Protein AF-A0A101RKR5-F1 (afdb_monomer)

Organism: NCBI:txid58343

pLDDT: mean 87.93, std 12.17, range [35.69, 98.0]

Radius of gyration: 18.31 Å; Cα contacts (8 Å, |Δi|>4): 341; chains: 1; bounding box: 41×39×63 Å

Sequence (206 aa):
MQLDPRRGPLCVVQATITAASGSVEFVSLSMPTAPFGTPAWQLPNLVSYLHARYDRKEEPTASSFRDHMRGRIALPSPAADYPYAALHDDRVACLLSLVIAPGQESAWPQASLALLQQESRPTRCSWSSLEHERGTLAVLRRALREAQAEQLRLADLMRQGDHPAAKELHGLAERVAEWTRGMYEMARAAHTAARAADARRALHST

Mean predicted aligned error: 5.94 Å

Foldseek 3Di:
DDDDQVDAAKQKEWEWEAEPVRDTDIFIFMDHVPPQSDLLNALLLVLVLLVVCLVVVHGDDNVSNLCSQCDPDPGNGGNHGDPDDLVPDLRHQKYWYKYWYQDDPSATIWMKTWIKGWDSDDDVDIDIDIDIAGTDLRSLVSNLVSLVVLLVVLVVVVVVDDPVVSVVVNVVSVVSNVVSVVSNVVNVVVVVVVVVVVVVVVVVVD

Structure (mmCIF, N/CA/C/O backbone):
data_AF-A0A101RKR5-F1
#
_entry.id   AF-A0A101RKR5-F1
#
loop_
_atom_site.group_PDB
_atom_site.id
_atom_site.type_symbol
_atom_site.label_atom_id
_atom_site.label_alt_id
_atom_site.label_comp_id
_atom_site.label_asym_id
_atom_site.label_entity_id
_atom_site.label_seq_id
_atom_site.pdbx_PDB_ins_code
_atom_site.Cartn_x
_atom_site.Cartn_y
_atom_site.Cartn_z
_atom_site.occupancy
_atom_site.B_iso_or_equiv
_atom_site.auth_seq_id
_atom_site.auth_comp_id
_atom_site.auth_asym_id
_atom_site.auth_atom_id
_atom_site.pdbx_PDB_model_num
ATOM 1 N N . MET A 1 1 ? 1.477 -3.783 -25.315 1.00 36.34 1 MET A N 1
ATOM 2 C CA . MET A 1 1 ? 1.849 -5.186 -25.031 1.00 36.34 1 MET A CA 1
ATOM 3 C C . MET A 1 1 ? 0.884 -5.703 -23.975 1.00 36.34 1 MET A C 1
ATOM 5 O O . MET A 1 1 ? 0.851 -5.139 -22.890 1.00 36.34 1 MET A O 1
ATOM 9 N N . GLN A 1 2 ? 0.015 -6.652 -24.315 1.00 35.69 2 GLN A N 1
ATOM 10 C CA . GLN A 1 2 ? -1.006 -7.163 -23.395 1.00 35.69 2 GLN A CA 1
ATOM 11 C C . GLN A 1 2 ? -0.340 -8.231 -22.517 1.00 35.69 2 GLN A C 1
ATOM 13 O O . GLN A 1 2 ? 0.079 -9.267 -23.024 1.00 35.69 2 GLN A O 1
ATOM 18 N N . LEU A 1 3 ? -0.124 -7.923 -21.238 1.00 44.03 3 LEU A N 1
ATOM 19 C CA . LEU A 1 3 ? 0.512 -8.841 -20.292 1.00 44.03 3 LEU A CA 1
ATOM 20 C C . LEU A 1 3 ? -0.476 -9.974 -19.979 1.00 44.03 3 LEU A C 1
ATOM 22 O O . LEU A 1 3 ? -1.563 -9.704 -19.473 1.00 44.03 3 LEU A O 1
ATOM 26 N N . ASP A 1 4 ? -0.122 -11.219 -20.303 1.00 47.97 4 ASP A N 1
ATOM 27 C CA . ASP A 1 4 ? -0.906 -12.401 -19.929 1.00 47.97 4 ASP A CA 1
ATOM 28 C C . ASP A 1 4 ? -0.690 -12.695 -18.431 1.00 47.97 4 ASP A C 1
ATOM 30 O O . ASP A 1 4 ? 0.412 -13.093 -18.046 1.00 47.97 4 ASP A O 1
ATOM 34 N N . PRO A 1 5 ? -1.711 -12.541 -17.566 1.00 50.03 5 PRO A N 1
ATOM 35 C CA . PRO A 1 5 ? -1.590 -12.808 -16.133 1.00 50.03 5 PRO A CA 1
ATOM 36 C C . PRO A 1 5 ? -1.360 -14.290 -15.798 1.00 50.03 5 PRO A C 1
ATOM 38 O O . PRO A 1 5 ? -1.179 -14.626 -14.633 1.00 50.03 5 PRO A O 1
ATOM 41 N N . ARG A 1 6 ? -1.369 -15.194 -16.787 1.00 52.97 6 ARG A N 1
ATOM 42 C CA . ARG A 1 6 ? -1.118 -16.632 -16.603 1.00 52.97 6 ARG A CA 1
ATOM 43 C C . ARG A 1 6 ? 0.326 -17.043 -16.893 1.00 52.97 6 ARG A C 1
ATOM 45 O O . ARG A 1 6 ? 0.676 -18.194 -16.637 1.00 52.97 6 ARG A O 1
ATOM 52 N N . ARG A 1 7 ? 1.157 -16.148 -17.438 1.00 59.06 7 ARG A N 1
ATOM 53 C CA . ARG A 1 7 ? 2.525 -16.455 -17.878 1.00 59.06 7 ARG A CA 1
ATOM 54 C C . ARG A 1 7 ? 3.515 -15.427 -17.333 1.00 59.06 7 ARG A C 1
ATOM 56 O O . ARG A 1 7 ? 3.632 -14.331 -17.868 1.00 59.06 7 ARG A O 1
ATOM 63 N N . GLY A 1 8 ? 4.265 -15.816 -16.304 1.00 72.69 8 GLY A N 1
ATOM 64 C CA . GLY A 1 8 ? 5.360 -15.025 -15.739 1.00 72.69 8 GLY A CA 1
ATOM 65 C C . GLY A 1 8 ? 5.230 -14.784 -14.233 1.00 72.69 8 GLY A C 1
ATOM 66 O O . GLY A 1 8 ? 4.258 -15.230 -13.622 1.00 72.69 8 GLY A O 1
ATOM 67 N N . PRO A 1 9 ? 6.218 -14.103 -13.631 1.00 88.00 9 PRO A N 1
ATOM 68 C CA . PRO A 1 9 ? 6.193 -13.782 -12.213 1.00 88.00 9 PRO A CA 1
ATOM 69 C C . PRO A 1 9 ? 4.998 -12.898 -11.842 1.00 88.00 9 PRO A C 1
ATOM 71 O O . PRO A 1 9 ? 4.658 -11.944 -12.548 1.00 88.00 9 PRO A O 1
ATOM 74 N N . LEU A 1 10 ? 4.388 -13.205 -10.702 1.00 91.94 10 LEU A N 1
ATOM 75 C CA . LEU A 1 10 ? 3.198 -12.568 -10.159 1.00 91.94 10 LEU A CA 1
ATOM 76 C C . LEU A 1 10 ? 3.518 -11.733 -8.921 1.00 91.94 10 LEU A C 1
ATOM 78 O O . LEU A 1 10 ? 4.334 -12.106 -8.076 1.00 91.94 10 LEU A O 1
ATOM 82 N N . CYS A 1 11 ? 2.817 -10.612 -8.817 1.00 94.50 11 CYS A N 1
ATOM 83 C CA . CYS A 1 11 ? 2.595 -9.903 -7.574 1.00 94.50 11 CYS A CA 1
ATOM 84 C C . CYS A 1 11 ? 1.228 -10.304 -7.036 1.00 94.50 11 CYS A C 1
ATOM 86 O O . CYS A 1 11 ? 0.226 -10.188 -7.747 1.00 94.50 11 CYS A O 1
ATOM 88 N N . VAL A 1 12 ? 1.191 -10.765 -5.792 1.00 95.62 12 VAL A N 1
ATOM 89 C CA . VAL A 1 12 ? -0.036 -11.118 -5.088 1.00 95.62 12 VAL A CA 1
ATOM 90 C C . VAL A 1 12 ? -0.211 -10.180 -3.902 1.00 95.62 12 VAL A C 1
ATOM 92 O O . VAL A 1 12 ? 0.708 -9.965 -3.116 1.00 95.62 12 VAL A O 1
ATOM 95 N N . VAL A 1 13 ? -1.413 -9.637 -3.762 1.00 96.56 13 VAL A N 1
ATOM 96 C CA . VAL A 1 13 ? -1.854 -8.896 -2.583 1.00 96.56 13 VAL A CA 1
ATOM 97 C C . VAL A 1 13 ? -2.880 -9.754 -1.859 1.00 96.56 13 VAL A C 1
ATOM 99 O O . VAL A 1 13 ? -3.923 -10.092 -2.421 1.00 96.56 13 VAL A O 1
ATOM 102 N N . GLN A 1 14 ? -2.581 -10.112 -0.617 1.00 96.69 14 GLN A N 1
ATOM 103 C CA . GLN A 1 14 ? -3.504 -10.767 0.302 1.00 96.69 14 GLN A CA 1
ATOM 104 C C . GLN A 1 14 ? -3.895 -9.768 1.383 1.00 96.69 14 GLN A C 1
ATOM 106 O O . GLN A 1 14 ? -3.025 -9.155 1.987 1.00 96.69 14 GLN A O 1
ATOM 111 N N . ALA A 1 15 ? -5.186 -9.595 1.628 1.00 96.94 15 ALA A N 1
ATOM 112 C CA . ALA A 1 15 ? -5.693 -8.736 2.685 1.00 96.94 15 ALA A CA 1
ATOM 113 C C . ALA A 1 15 ? -6.634 -9.528 3.589 1.00 96.94 15 ALA A C 1
ATOM 115 O O . ALA A 1 15 ? -7.645 -10.065 3.134 1.00 96.94 15 ALA A O 1
ATOM 116 N N . THR A 1 16 ? -6.292 -9.561 4.871 1.00 97.69 16 THR A N 1
ATOM 117 C CA . THR A 1 16 ? -7.162 -9.987 5.964 1.00 97.69 16 THR A CA 1
ATOM 118 C C . THR A 1 16 ? -7.768 -8.733 6.572 1.00 97.69 16 THR A C 1
ATOM 120 O O . THR A 1 16 ? -7.039 -7.876 7.077 1.00 97.69 16 THR A O 1
ATOM 123 N N . ILE A 1 17 ? -9.085 -8.597 6.489 1.00 97.06 17 ILE A N 1
ATOM 124 C CA . ILE A 1 17 ? -9.802 -7.395 6.907 1.00 97.06 17 ILE A CA 1
ATOM 125 C C . ILE A 1 17 ? -10.724 -7.759 8.060 1.00 97.06 17 ILE A C 1
ATOM 127 O O . ILE A 1 17 ? -11.609 -8.598 7.916 1.00 97.06 17 ILE A O 1
ATOM 131 N N . THR A 1 18 ? -10.505 -7.124 9.202 1.00 94.81 18 THR A N 1
ATOM 132 C CA . THR A 1 18 ? -11.355 -7.266 10.380 1.00 94.81 18 THR A CA 1
ATOM 133 C C . THR A 1 18 ? -12.360 -6.119 10.389 1.00 94.81 18 THR A C 1
ATOM 135 O O . THR A 1 18 ? -11.959 -4.960 10.325 1.00 94.81 18 THR A O 1
ATOM 138 N N . ALA A 1 19 ? -13.654 -6.420 10.465 1.00 87.75 19 ALA A N 1
ATOM 139 C CA . ALA A 1 19 ? -14.705 -5.417 10.648 1.00 87.75 19 ALA A CA 1
ATOM 140 C C . ALA A 1 19 ? -14.822 -5.002 12.126 1.00 87.75 19 ALA A C 1
ATOM 142 O O . ALA A 1 19 ? -14.345 -5.717 13.011 1.00 87.75 19 ALA A O 1
ATOM 143 N N . ALA A 1 20 ? -15.514 -3.895 12.428 1.00 83.00 20 ALA A N 1
ATOM 144 C CA . ALA A 1 20 ? -15.738 -3.482 13.821 1.00 83.00 20 ALA A CA 1
ATOM 145 C C . ALA A 1 20 ? -16.554 -4.506 14.632 1.00 83.00 20 ALA A C 1
ATOM 147 O O . ALA A 1 20 ? -16.384 -4.619 15.844 1.00 83.00 20 ALA A O 1
ATOM 148 N N . SER A 1 21 ? -17.385 -5.307 13.957 1.00 86.31 21 SER A N 1
ATOM 149 C CA . SER A 1 21 ? -18.116 -6.436 14.547 1.00 86.31 21 SER A CA 1
ATOM 150 C C . SER A 1 21 ? -17.221 -7.610 14.970 1.00 86.31 21 SER A C 1
ATOM 152 O O . SER A 1 21 ? -17.702 -8.539 15.615 1.00 86.31 21 SER A O 1
ATOM 154 N N . GLY A 1 22 ? -15.941 -7.606 14.583 1.00 86.00 22 GLY A N 1
ATOM 155 C CA . GLY A 1 22 ? -15.006 -8.712 14.787 1.00 86.00 22 GLY A CA 1
ATOM 156 C C . GLY A 1 22 ? -15.048 -9.788 13.698 1.00 86.00 22 GLY A C 1
ATOM 157 O O . GLY A 1 22 ? -14.260 -10.731 13.759 1.00 86.00 22 GLY A O 1
ATOM 158 N N . SER A 1 23 ? -15.917 -9.668 12.684 1.00 91.94 23 SER A N 1
ATOM 159 C CA . SER A 1 23 ? -15.880 -10.572 11.530 1.00 91.94 23 SER A CA 1
ATOM 160 C C . SER A 1 23 ? -14.598 -10.375 10.724 1.00 91.94 23 SER A C 1
ATOM 162 O O . SER A 1 23 ? -14.169 -9.241 10.511 1.00 91.94 23 SER A O 1
ATOM 164 N N . VAL A 1 24 ? -14.016 -11.473 10.246 1.00 95.62 24 VAL A N 1
ATOM 165 C CA . VAL A 1 24 ? -12.794 -11.459 9.436 1.00 95.62 24 VAL A CA 1
ATOM 166 C C . VAL A 1 24 ? -13.128 -11.876 8.011 1.00 95.62 24 VAL A C 1
ATOM 168 O O . VAL A 1 24 ? -13.707 -12.937 7.783 1.00 95.62 24 VAL A O 1
ATOM 171 N N . GLU A 1 25 ? -12.735 -11.045 7.056 1.00 96.00 25 GLU A N 1
ATOM 172 C CA . GLU A 1 25 ? -12.901 -11.278 5.628 1.00 96.00 25 GLU A CA 1
ATOM 173 C C . GLU A 1 25 ? -11.537 -11.363 4.936 1.00 96.00 25 GLU A C 1
ATOM 175 O O . GLU A 1 25 ? -10.566 -10.726 5.351 1.00 96.00 25 GLU A O 1
ATOM 180 N N . PHE A 1 26 ? -11.465 -12.134 3.850 1.00 95.50 26 PHE A N 1
ATOM 181 C CA . PHE A 1 26 ? -10.224 -12.367 3.115 1.00 95.50 26 PHE A CA 1
ATOM 182 C C . PHE A 1 26 ? -10.363 -11.960 1.651 1.00 95.50 26 PHE A C 1
ATOM 184 O O . PHE A 1 26 ? -11.350 -12.278 0.982 1.00 95.50 26 PHE A O 1
ATOM 191 N N . VAL A 1 27 ? -9.337 -11.289 1.133 1.00 95.75 27 VAL A N 1
ATOM 192 C CA . VAL A 1 27 ? -9.210 -10.936 -0.282 1.00 95.75 27 VAL A CA 1
ATOM 193 C C . VAL A 1 27 ? -7.830 -11.344 -0.773 1.00 95.75 27 VAL A C 1
ATOM 195 O O . VAL A 1 27 ? -6.830 -11.060 -0.120 1.00 95.75 27 VAL A O 1
ATOM 198 N N . SER A 1 28 ? -7.762 -11.980 -1.941 1.00 96.44 28 SER A N 1
ATOM 199 C CA . SER A 1 28 ? -6.498 -12.264 -2.616 1.00 96.44 28 SER A CA 1
ATOM 200 C C . SER A 1 28 ? -6.596 -11.894 -4.089 1.00 96.44 28 SER A C 1
ATOM 202 O O . SER A 1 28 ? -7.457 -12.396 -4.813 1.00 96.44 28 SER A O 1
ATOM 204 N N . LEU A 1 29 ? -5.727 -10.979 -4.511 1.00 95.56 29 LEU A N 1
ATOM 205 C CA . LEU A 1 29 ? -5.685 -10.429 -5.861 1.00 95.56 29 LEU A CA 1
ATOM 206 C C . LEU A 1 29 ? -4.273 -10.557 -6.423 1.00 95.56 29 LEU A C 1
ATOM 208 O O . LEU A 1 29 ? -3.293 -10.494 -5.685 1.00 95.56 29 LEU A O 1
ATOM 212 N N . SER A 1 30 ? -4.167 -10.698 -7.738 1.00 94.62 30 SER A N 1
ATOM 213 C CA . SER A 1 30 ? -2.895 -10.841 -8.439 1.00 94.62 30 SER A CA 1
ATOM 214 C C . SER A 1 30 ? -2.781 -9.934 -9.661 1.00 94.62 30 SER A C 1
ATOM 216 O O . SER A 1 30 ? -3.774 -9.466 -10.230 1.00 94.62 30 SER A O 1
ATOM 218 N N . MET A 1 31 ? -1.533 -9.698 -10.058 1.00 93.38 31 MET A N 1
ATOM 219 C CA . MET A 1 31 ? -1.139 -9.101 -11.332 1.00 93.38 31 MET A CA 1
ATOM 220 C C . MET A 1 31 ? 0.256 -9.596 -11.748 1.00 93.38 31 MET A C 1
ATOM 222 O O . MET A 1 31 ? 1.012 -10.067 -10.898 1.00 93.38 31 MET A O 1
ATOM 226 N N . PRO A 1 32 ? 0.654 -9.440 -13.020 1.00 91.88 32 PRO A N 1
ATOM 227 C CA . PRO A 1 32 ? 2.053 -9.580 -13.429 1.00 91.88 32 PRO A CA 1
ATOM 228 C C . PRO A 1 32 ? 2.988 -8.621 -12.672 1.00 91.88 32 PRO A C 1
ATOM 230 O O . PRO A 1 32 ? 2.620 -7.474 -12.416 1.00 91.88 32 PRO A O 1
ATOM 233 N N . THR A 1 33 ? 4.219 -9.045 -12.359 1.00 87.75 33 THR A N 1
ATOM 234 C CA . THR A 1 33 ? 5.199 -8.169 -11.682 1.00 87.75 33 THR A CA 1
ATOM 235 C C . THR A 1 33 ? 5.702 -7.027 -12.552 1.00 87.75 33 THR A C 1
ATOM 237 O O . THR A 1 33 ? 5.916 -5.925 -12.057 1.00 87.75 33 THR A O 1
ATOM 240 N N . ALA A 1 34 ? 5.903 -7.253 -13.849 1.00 84.81 34 ALA A N 1
ATOM 241 C CA . ALA A 1 34 ? 6.442 -6.228 -14.730 1.00 84.81 34 ALA A CA 1
ATOM 242 C C . ALA A 1 34 ? 5.323 -5.381 -15.367 1.00 84.81 34 ALA A C 1
ATOM 244 O O . ALA A 1 34 ? 4.364 -5.949 -15.890 1.00 84.81 34 ALA A O 1
ATOM 245 N N . PRO A 1 35 ? 5.453 -4.041 -15.412 1.00 84.56 35 PRO A N 1
ATOM 246 C CA . PRO A 1 35 ? 6.411 -3.215 -14.666 1.00 84.56 35 PRO A CA 1
ATOM 247 C C . PRO A 1 35 ? 5.886 -2.792 -13.281 1.00 84.56 35 PRO A C 1
ATOM 249 O O . PRO A 1 35 ? 6.658 -2.312 -12.459 1.00 84.56 35 PRO A O 1
ATOM 252 N N . PHE A 1 36 ? 4.583 -2.952 -13.026 1.00 91.19 36 PHE A N 1
ATOM 253 C CA . PHE A 1 36 ? 3.903 -2.331 -11.888 1.00 91.19 36 PHE A CA 1
ATOM 254 C C . PHE A 1 36 ? 3.666 -3.263 -10.700 1.00 91.19 36 PHE A C 1
ATOM 256 O O . PHE A 1 36 ? 3.299 -2.787 -9.642 1.00 91.19 36 PHE A O 1
ATOM 263 N N . GLY A 1 37 ? 3.865 -4.571 -10.799 1.00 90.88 37 GLY A N 1
ATOM 264 C CA . GLY A 1 37 ? 3.697 -5.486 -9.664 1.00 90.88 37 GLY A CA 1
ATOM 265 C C . GLY A 1 37 ? 4.925 -5.552 -8.744 1.00 90.88 37 GLY A C 1
ATOM 266 O O . GLY A 1 37 ? 5.281 -6.623 -8.260 1.00 90.88 37 GLY A O 1
ATOM 267 N N . THR A 1 38 ? 5.608 -4.430 -8.516 1.00 92.62 38 THR A N 1
ATOM 268 C CA . THR A 1 38 ? 6.685 -4.325 -7.517 1.00 92.62 38 THR A CA 1
ATOM 269 C C . THR A 1 38 ? 6.180 -3.586 -6.272 1.00 92.62 38 THR A C 1
ATOM 271 O O . THR A 1 38 ? 5.181 -2.860 -6.356 1.00 92.62 38 THR A O 1
ATOM 274 N N . PRO A 1 39 ? 6.849 -3.719 -5.109 1.00 94.75 39 PRO A N 1
ATOM 275 C CA . PRO A 1 39 ? 6.446 -3.006 -3.896 1.00 94.75 39 PRO A CA 1
ATOM 276 C C . PRO A 1 39 ? 6.348 -1.489 -4.092 1.00 94.75 39 PRO A C 1
ATOM 278 O O . PRO A 1 39 ? 5.398 -0.877 -3.610 1.00 94.75 39 PRO A O 1
ATOM 281 N N . ALA A 1 40 ? 7.265 -0.895 -4.859 1.00 94.81 40 ALA A N 1
ATOM 282 C CA . ALA A 1 40 ? 7.292 0.542 -5.126 1.00 94.81 40 ALA A CA 1
ATOM 283 C C . ALA A 1 40 ? 6.038 1.084 -5.816 1.00 94.81 40 ALA A C 1
ATOM 285 O O . ALA A 1 40 ? 5.661 2.231 -5.593 1.00 94.81 40 ALA A O 1
ATOM 286 N N . TRP A 1 41 ? 5.370 0.258 -6.617 1.00 94.62 41 TRP A N 1
ATOM 287 C CA . TRP A 1 41 ? 4.149 0.631 -7.325 1.00 94.62 41 TRP A CA 1
ATOM 288 C C . TRP A 1 41 ? 2.887 0.198 -6.576 1.00 94.62 41 TRP A C 1
ATOM 290 O O . TRP A 1 41 ? 1.875 0.894 -6.622 1.00 94.62 41 TRP A O 1
ATOM 300 N N . GLN A 1 42 ? 2.946 -0.921 -5.846 1.00 95.25 42 GLN A N 1
ATOM 301 C CA . GLN A 1 42 ? 1.775 -1.479 -5.168 1.00 95.25 42 GLN A CA 1
ATOM 302 C C . GLN A 1 42 ? 1.552 -0.961 -3.750 1.00 95.25 42 GLN A C 1
ATOM 304 O O . GLN A 1 42 ? 0.405 -0.823 -3.331 1.00 95.25 42 GLN A O 1
ATOM 309 N N . LEU A 1 43 ? 2.602 -0.592 -3.016 1.00 96.12 43 LEU A N 1
ATOM 310 C CA . LEU A 1 43 ? 2.434 0.030 -1.703 1.00 96.12 43 LEU A CA 1
ATOM 311 C C . LEU A 1 43 ? 1.708 1.385 -1.773 1.00 96.12 43 LEU A C 1
ATOM 313 O O . LEU A 1 43 ? 0.835 1.606 -0.937 1.00 96.12 43 LEU A O 1
ATOM 317 N N . PRO A 1 44 ? 1.949 2.259 -2.769 1.00 95.19 44 PRO A N 1
ATOM 318 C CA . PRO A 1 44 ? 1.128 3.453 -2.974 1.00 95.19 44 PRO A CA 1
ATOM 319 C C . PRO A 1 44 ? -0.364 3.165 -3.212 1.00 95.19 44 PRO A C 1
ATOM 321 O O . PRO A 1 44 ? -1.204 3.880 -2.669 1.00 95.19 44 PRO A O 1
ATOM 324 N N . ASN A 1 45 ? -0.719 2.098 -3.944 1.00 93.69 45 ASN A N 1
ATOM 325 C CA . ASN A 1 45 ? -2.123 1.677 -4.092 1.00 93.69 45 ASN A CA 1
ATOM 326 C C . ASN A 1 45 ? -2.741 1.307 -2.734 1.00 93.69 45 ASN A C 1
ATOM 328 O O . ASN A 1 45 ? -3.857 1.717 -2.418 1.00 93.69 45 ASN A O 1
ATOM 332 N N . LEU A 1 46 ? -1.986 0.602 -1.887 1.00 94.12 46 LEU A N 1
ATOM 333 C CA . LEU A 1 46 ? -2.417 0.254 -0.530 1.00 94.12 46 LEU A CA 1
ATOM 334 C C . LEU A 1 46 ? -2.582 1.497 0.356 1.00 94.12 46 LEU A C 1
ATOM 336 O O . LEU A 1 46 ? -3.569 1.609 1.081 1.00 94.12 46 LEU A O 1
ATOM 340 N N . VAL A 1 47 ? -1.661 2.462 0.267 1.00 95.31 47 VAL A N 1
ATOM 341 C CA . VAL A 1 47 ? -1.791 3.758 0.954 1.00 95.31 47 VAL A CA 1
ATOM 342 C C . VAL A 1 47 ? -3.042 4.499 0.481 1.00 95.31 47 VAL A C 1
ATOM 344 O O . VAL A 1 47 ? -3.747 5.078 1.305 1.00 95.31 47 VAL A O 1
ATOM 347 N N . SER A 1 48 ? -3.357 4.442 -0.816 1.00 94.81 48 SER A N 1
ATOM 348 C CA . SER A 1 48 ? -4.538 5.100 -1.389 1.00 94.81 48 SER A CA 1
ATOM 349 C C . SER A 1 48 ? -5.831 4.513 -0.840 1.00 94.81 48 SER A C 1
ATOM 351 O O . SER A 1 48 ? -6.737 5.259 -0.466 1.00 94.81 48 SER A O 1
ATOM 353 N N . TYR A 1 49 ? -5.884 3.189 -0.683 1.00 94.88 49 TYR A N 1
ATOM 354 C CA . TYR A 1 49 ? -7.007 2.521 -0.037 1.00 94.88 49 TYR A CA 1
ATOM 355 C C . TYR A 1 49 ? -7.184 2.986 1.411 1.00 94.88 49 TYR A C 1
ATOM 357 O O . TYR A 1 49 ? -8.271 3.426 1.789 1.00 94.88 49 TYR A O 1
ATOM 365 N N . LEU A 1 50 ? -6.114 2.931 2.214 1.00 95.06 50 LEU A N 1
ATOM 366 C CA . LEU A 1 50 ? -6.156 3.333 3.625 1.00 95.06 50 LEU A CA 1
ATOM 367 C C . LEU A 1 50 ? -6.580 4.796 3.777 1.00 95.06 50 LEU A C 1
ATOM 369 O O . LEU A 1 50 ? -7.407 5.115 4.632 1.00 95.06 50 LEU A O 1
ATOM 373 N N . HIS A 1 51 ? -6.064 5.663 2.907 1.00 94.12 51 HIS A N 1
ATOM 374 C CA . HIS A 1 51 ? -6.454 7.061 2.845 1.00 94.12 51 HIS A CA 1
ATOM 375 C C . HIS A 1 51 ? -7.936 7.224 2.494 1.00 94.12 51 HIS A C 1
ATOM 377 O O . HIS A 1 51 ? -8.647 7.944 3.183 1.00 94.12 51 HIS A O 1
ATOM 383 N N . ALA A 1 52 ? -8.435 6.522 1.474 1.00 93.56 52 ALA A N 1
ATOM 384 C CA . ALA A 1 52 ? -9.834 6.611 1.067 1.00 93.56 52 ALA A CA 1
ATOM 385 C C . ALA A 1 52 ? -10.805 6.138 2.163 1.00 93.56 52 ALA A C 1
ATOM 387 O O . ALA A 1 52 ? -11.920 6.648 2.247 1.00 93.56 52 ALA A O 1
ATOM 388 N N . ARG A 1 53 ? -10.408 5.159 2.991 1.00 93.44 53 ARG A N 1
ATOM 389 C CA . ARG A 1 53 ? -11.183 4.750 4.177 1.00 93.44 53 ARG A CA 1
ATOM 390 C C . ARG A 1 53 ? -11.171 5.839 5.254 1.00 93.44 53 ARG A C 1
ATOM 392 O O . ARG A 1 53 ? -12.226 6.178 5.781 1.00 93.44 53 ARG A O 1
ATOM 399 N N . TYR A 1 54 ? -9.999 6.413 5.532 1.00 92.25 54 TYR A N 1
ATOM 400 C CA . TYR A 1 54 ? -9.837 7.516 6.484 1.00 92.25 54 TYR A CA 1
ATOM 401 C C . TYR A 1 54 ? -10.661 8.753 6.090 1.00 92.25 54 TYR A C 1
ATOM 403 O O . TYR A 1 54 ? -11.465 9.233 6.885 1.00 92.25 54 TYR A O 1
ATOM 411 N N . ASP A 1 55 ? -10.509 9.227 4.853 1.00 92.12 55 ASP A N 1
ATOM 412 C CA . ASP A 1 55 ? -11.146 10.443 4.334 1.00 92.12 55 ASP A CA 1
ATOM 413 C C . ASP A 1 55 ? -12.679 10.349 4.360 1.00 92.12 55 ASP A C 1
ATOM 415 O O . ASP A 1 55 ? -13.370 11.253 4.828 1.00 92.12 55 ASP A O 1
ATOM 419 N N . ARG A 1 56 ? -13.221 9.194 3.954 1.00 92.25 56 ARG A N 1
ATOM 420 C CA . ARG A 1 56 ? -14.672 8.945 3.950 1.00 92.25 56 ARG A CA 1
ATOM 421 C C . ARG A 1 56 ? -15.235 8.540 5.308 1.00 92.25 56 ARG A C 1
ATOM 423 O O . ARG A 1 56 ? -16.450 8.443 5.441 1.00 92.25 56 ARG A O 1
ATOM 430 N N . LYS A 1 57 ? -14.376 8.302 6.306 1.00 89.88 57 LYS A N 1
ATOM 431 C CA . LYS A 1 57 ? -14.748 7.737 7.614 1.00 89.88 57 LYS A CA 1
ATOM 432 C C . LYS A 1 57 ? -15.542 6.432 7.471 1.00 89.88 57 LYS A C 1
ATOM 434 O O . LYS A 1 57 ? -16.501 6.190 8.197 1.00 89.88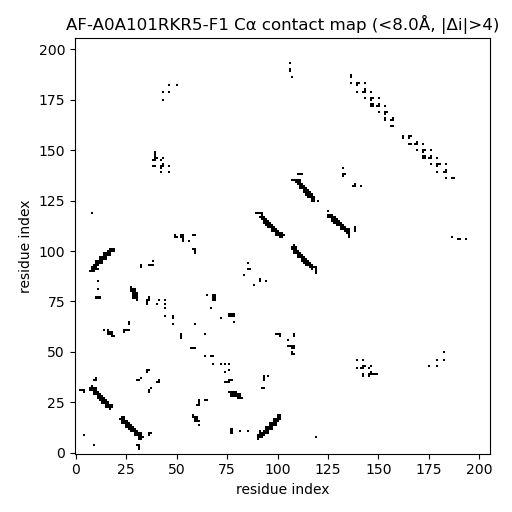 57 LYS A O 1
ATOM 439 N N . GLU A 1 58 ? -15.137 5.606 6.512 1.00 90.94 58 GLU A N 1
ATOM 440 C CA . GLU A 1 58 ? -15.769 4.323 6.208 1.00 90.94 58 GLU A CA 1
ATOM 441 C C . GLU A 1 58 ? -14.921 3.173 6.752 1.00 90.94 58 GLU A C 1
ATOM 443 O O . GLU A 1 58 ? -13.692 3.175 6.634 1.00 90.94 58 GLU A O 1
ATOM 448 N N . GLU A 1 59 ? -15.581 2.150 7.291 1.00 90.94 59 GLU A N 1
ATOM 449 C CA . GLU A 1 59 ? -14.893 0.937 7.723 1.00 90.94 59 GLU A CA 1
ATOM 450 C C . GLU A 1 59 ? -14.290 0.174 6.529 1.00 90.94 59 GLU A C 1
ATOM 452 O O . GLU A 1 59 ? -14.867 0.143 5.432 1.00 90.94 59 GLU A O 1
ATOM 457 N N . PRO A 1 60 ? -13.110 -0.448 6.711 1.00 93.62 60 PRO A N 1
ATOM 458 C CA . PRO A 1 60 ? -12.554 -1.341 5.712 1.00 93.62 60 PRO A CA 1
ATOM 459 C C . PRO A 1 60 ? -13.377 -2.633 5.641 1.00 93.62 60 PRO A C 1
ATOM 461 O O . PRO A 1 60 ? -13.648 -3.268 6.654 1.00 93.62 60 PRO A O 1
ATOM 464 N N . THR A 1 61 ? -13.717 -3.048 4.426 1.00 94.44 61 THR A N 1
ATOM 465 C CA . THR A 1 61 ? -14.380 -4.331 4.123 1.00 94.44 61 THR A CA 1
ATOM 466 C C . THR A 1 61 ? -13.700 -5.004 2.938 1.00 94.44 61 THR A C 1
ATOM 468 O O . THR A 1 61 ? -13.075 -4.327 2.112 1.00 94.44 61 THR A O 1
ATOM 471 N N . ALA A 1 62 ? -13.849 -6.321 2.800 1.00 94.62 62 ALA A N 1
ATOM 472 C CA . ALA A 1 62 ? -13.323 -7.059 1.653 1.00 94.62 62 ALA A CA 1
ATOM 473 C C . ALA A 1 62 ? -13.865 -6.549 0.313 1.00 94.62 62 ALA A C 1
ATOM 475 O O . ALA A 1 62 ? -13.108 -6.457 -0.657 1.00 94.62 62 ALA A O 1
ATOM 476 N N . SER A 1 63 ? -15.148 -6.182 0.251 1.00 94.56 63 SER A N 1
ATOM 477 C CA . SER A 1 63 ? -15.736 -5.573 -0.946 1.00 94.56 63 SER A CA 1
ATOM 478 C C . SER A 1 63 ? -15.094 -4.223 -1.247 1.00 94.56 63 SER A C 1
ATOM 480 O O . SER A 1 63 ? -14.577 -4.050 -2.344 1.00 94.56 63 SER A O 1
ATOM 482 N N . SER A 1 64 ? -15.002 -3.318 -0.265 1.00 94.44 64 SER A N 1
ATOM 483 C CA . SER A 1 64 ? -14.389 -2.000 -0.487 1.00 94.44 64 SER A CA 1
ATOM 484 C C . SER A 1 64 ? -12.918 -2.088 -0.899 1.00 94.44 64 SER A C 1
ATOM 486 O O . SER A 1 64 ? -12.474 -1.304 -1.736 1.00 94.44 64 SER A O 1
ATOM 488 N N . PH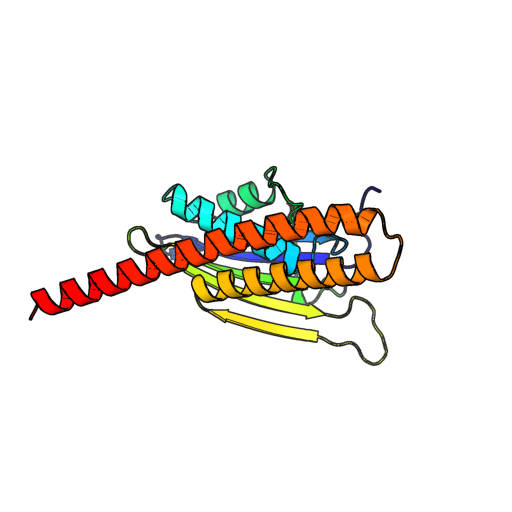E A 1 65 ? -12.165 -3.056 -0.365 1.00 94.94 65 PHE A N 1
ATOM 489 C CA . PHE A 1 65 ? -10.781 -3.296 -0.763 1.00 94.94 65 PHE A CA 1
ATOM 490 C C . PHE A 1 65 ? -10.702 -3.799 -2.202 1.00 94.94 65 PHE A C 1
ATOM 492 O O . PHE A 1 65 ? -9.954 -3.251 -3.009 1.00 94.94 65 PHE A O 1
ATOM 499 N N . ARG A 1 66 ? -11.508 -4.808 -2.551 1.00 94.62 66 ARG A N 1
ATOM 500 C CA . ARG A 1 66 ? -11.564 -5.356 -3.911 1.00 94.62 66 ARG A CA 1
ATOM 501 C C . ARG A 1 66 ? -11.977 -4.290 -4.923 1.00 94.62 66 ARG A C 1
ATOM 503 O O . ARG A 1 66 ? -11.332 -4.169 -5.961 1.00 94.62 66 ARG A O 1
ATOM 510 N N . ASP A 1 67 ? -13.008 -3.515 -4.613 1.00 94.12 67 ASP A N 1
ATOM 511 C CA . ASP A 1 67 ? -13.531 -2.464 -5.483 1.00 94.12 67 ASP A CA 1
ATOM 512 C C . ASP A 1 67 ? -12.525 -1.329 -5.647 1.00 94.12 67 ASP A C 1
ATOM 514 O O . ASP A 1 67 ? -12.341 -0.832 -6.756 1.00 94.12 67 ASP A O 1
ATOM 518 N N . HIS A 1 68 ? -11.811 -0.964 -4.576 1.00 93.62 68 HIS A N 1
ATOM 519 C CA . HIS A 1 68 ? -10.720 -0.002 -4.663 1.00 93.62 68 HIS A CA 1
ATOM 520 C C . HIS A 1 68 ? -9.626 -0.514 -5.601 1.00 93.62 68 HIS A C 1
ATOM 522 O O . HIS A 1 68 ? -9.300 0.157 -6.575 1.00 93.62 68 HIS A O 1
ATOM 528 N N . MET A 1 69 ? -9.122 -1.728 -5.362 1.00 92.69 69 MET A N 1
ATOM 529 C CA . MET A 1 69 ? -8.035 -2.319 -6.146 1.00 92.69 69 MET A CA 1
ATOM 530 C C . MET A 1 69 ? -8.423 -2.587 -7.607 1.00 92.69 69 MET A C 1
ATOM 532 O O . MET A 1 69 ? -7.559 -2.543 -8.474 1.00 92.69 69 MET A O 1
ATOM 536 N N . ARG A 1 70 ? -9.701 -2.841 -7.912 1.00 90.50 70 ARG A N 1
ATOM 537 C CA . ARG A 1 70 ? -10.203 -3.011 -9.292 1.00 90.50 70 ARG A CA 1
ATOM 538 C C . ARG A 1 70 ? -10.628 -1.706 -9.959 1.00 90.50 70 ARG A C 1
ATOM 540 O O . ARG A 1 70 ? -10.811 -1.680 -11.177 1.00 90.50 70 ARG A O 1
ATOM 547 N N . GLY A 1 71 ? -10.836 -0.651 -9.179 1.00 83.12 71 GLY A N 1
ATOM 548 C CA . GLY A 1 71 ? -11.213 0.659 -9.679 1.00 83.12 71 GLY A CA 1
ATOM 549 C C . GLY A 1 71 ? -10.139 1.248 -10.591 1.00 83.12 71 GLY A C 1
ATOM 550 O O . GLY A 1 71 ? -8.986 0.820 -10.601 1.00 83.12 71 GLY A O 1
ATOM 551 N N . ARG A 1 72 ? -10.505 2.281 -11.359 1.00 63.34 72 ARG A N 1
ATOM 552 C CA . ARG A 1 72 ? -9.522 3.103 -12.082 1.00 63.34 72 ARG A CA 1
ATOM 553 C C . ARG A 1 72 ? -8.731 3.944 -11.077 1.00 63.34 72 ARG A C 1
ATOM 555 O O . ARG A 1 72 ? -9.016 5.124 -10.889 1.00 63.34 72 ARG A O 1
ATOM 562 N N . ILE A 1 73 ? -7.754 3.330 -10.419 1.00 62.69 73 ILE A N 1
ATOM 563 C CA . ILE A 1 73 ? -6.684 4.050 -9.729 1.00 62.69 73 ILE A CA 1
ATOM 564 C C . ILE A 1 73 ? -5.731 4.605 -10.804 1.00 62.69 73 ILE A C 1
ATOM 566 O O . ILE A 1 73 ? -5.640 4.077 -11.913 1.00 62.69 73 ILE A O 1
ATOM 570 N N . ALA A 1 74 ? -5.016 5.688 -10.495 1.00 71.00 74 ALA A N 1
ATOM 571 C CA . ALA A 1 74 ? -4.005 6.270 -11.382 1.00 71.00 74 ALA A CA 1
ATOM 572 C C . ALA A 1 74 ? -2.826 5.319 -11.697 1.00 71.00 74 ALA A C 1
ATOM 574 O O . ALA A 1 74 ? -2.062 5.586 -12.623 1.00 71.00 74 ALA A O 1
ATOM 575 N N . LEU A 1 75 ? -2.677 4.223 -10.944 1.00 83.69 75 LEU A N 1
ATOM 576 C CA . LEU A 1 75 ? -1.650 3.202 -11.124 1.00 83.69 75 LEU A CA 1
ATOM 577 C C . LEU A 1 75 ? -2.294 1.837 -11.382 1.00 83.69 75 LEU A C 1
ATOM 579 O O . LEU A 1 75 ? -3.301 1.520 -10.748 1.00 83.69 75 LEU A O 1
ATOM 583 N N . PRO A 1 76 ? -1.706 0.993 -12.247 1.00 88.19 76 PRO A N 1
ATOM 584 C CA . PRO A 1 76 ? -2.133 -0.392 -12.373 1.00 88.19 76 PRO A CA 1
ATOM 585 C C . PRO A 1 76 ? -2.035 -1.134 -11.037 1.00 88.19 76 PRO A C 1
ATOM 587 O O . PRO A 1 76 ? -1.038 -1.028 -10.319 1.00 88.19 76 PRO A O 1
ATOM 590 N N . SER A 1 77 ? -3.070 -1.900 -10.729 1.00 89.06 77 SER A N 1
ATOM 591 C CA . SER A 1 77 ? -3.264 -2.595 -9.459 1.00 89.06 77 SER A CA 1
ATOM 592 C C . SER A 1 77 ? -3.697 -4.052 -9.687 1.00 89.06 77 SER A C 1
ATOM 594 O O . SER A 1 77 ? -4.242 -4.385 -10.746 1.00 89.06 77 SER A O 1
ATOM 596 N N . PRO A 1 78 ? -3.467 -4.947 -8.709 1.00 88.62 78 PRO A N 1
ATOM 597 C CA . PRO A 1 78 ? -4.000 -6.301 -8.708 1.00 88.62 78 PRO A CA 1
ATOM 598 C C . PRO A 1 78 ? -5.522 -6.305 -8.825 1.00 88.62 78 PRO A C 1
ATOM 600 O O . PRO A 1 78 ? -6.221 -5.848 -7.925 1.00 88.62 78 PRO A O 1
ATOM 603 N N . ALA A 1 79 ? -6.033 -6.849 -9.928 1.00 88.50 79 ALA A N 1
ATOM 604 C CA . ALA A 1 79 ? -7.468 -6.885 -10.219 1.00 88.50 79 ALA A CA 1
ATOM 605 C C . ALA A 1 79 ? -8.014 -8.310 -10.405 1.00 88.50 79 ALA A C 1
ATOM 607 O O . ALA A 1 79 ? -9.216 -8.529 -10.232 1.00 88.50 79 ALA A O 1
ATOM 608 N N . ALA A 1 80 ? -7.149 -9.277 -10.732 1.00 91.44 80 ALA A N 1
ATOM 609 C CA . ALA A 1 80 ? -7.536 -10.667 -10.947 1.00 91.44 80 ALA A CA 1
ATOM 610 C C . ALA A 1 80 ? -7.585 -11.426 -9.618 1.00 91.44 80 ALA A C 1
ATOM 612 O O . ALA A 1 80 ? -6.623 -11.373 -8.854 1.00 91.44 80 ALA A O 1
ATOM 613 N N . ASP A 1 81 ? -8.673 -12.154 -9.356 1.00 93.31 81 ASP A N 1
ATOM 614 C CA . ASP A 1 81 ? -8.754 -13.027 -8.180 1.00 93.31 81 ASP A CA 1
ATOM 615 C C . ASP A 1 81 ? -7.644 -14.082 -8.212 1.00 93.31 81 ASP A C 1
ATOM 617 O O . ASP A 1 81 ? -7.340 -14.660 -9.260 1.00 93.31 81 ASP A O 1
ATOM 621 N N . TYR A 1 82 ? -7.036 -14.325 -7.053 1.00 92.12 82 TYR A N 1
ATOM 622 C CA . TYR A 1 82 ? -5.960 -15.292 -6.897 1.00 92.12 82 TYR A CA 1
ATOM 623 C C . TYR A 1 82 ? -6.392 -16.405 -5.926 1.00 92.12 82 TYR A C 1
ATOM 625 O O . TYR A 1 82 ? -6.406 -16.192 -4.716 1.00 92.12 82 TYR A O 1
ATOM 633 N N . PRO A 1 83 ? -6.793 -17.586 -6.435 1.00 86.31 83 PRO A N 1
ATOM 634 C CA . PRO A 1 83 ? -7.435 -18.621 -5.620 1.00 86.31 83 PRO A CA 1
ATOM 635 C C . PRO A 1 83 ? -6.452 -19.585 -4.933 1.00 86.31 83 PRO A C 1
ATOM 637 O O . PRO A 1 83 ? -6.889 -20.517 -4.263 1.00 86.31 83 PRO A O 1
ATOM 640 N N . TYR A 1 84 ? -5.141 -19.415 -5.125 1.00 85.06 84 TYR A N 1
ATOM 641 C CA . TYR A 1 84 ? -4.122 -20.370 -4.679 1.00 85.06 84 TYR A CA 1
ATOM 642 C C . TYR A 1 84 ? -3.426 -19.927 -3.385 1.00 85.06 84 TYR A C 1
ATOM 644 O O . TYR A 1 84 ? -3.454 -18.757 -2.998 1.00 85.06 84 TYR A O 1
ATOM 652 N N . ALA A 1 85 ? -2.747 -20.866 -2.722 1.00 84.56 85 ALA A N 1
ATOM 653 C CA . ALA A 1 85 ? -1.880 -20.560 -1.589 1.00 84.56 85 ALA A CA 1
ATOM 654 C C . ALA A 1 85 ? -0.589 -19.882 -2.082 1.00 84.56 85 ALA A C 1
ATOM 656 O O . ALA A 1 85 ? 0.338 -20.553 -2.527 1.00 84.56 85 ALA A O 1
ATOM 657 N N . ALA A 1 86 ? -0.532 -18.550 -1.990 1.00 82.56 86 ALA A N 1
ATOM 658 C CA . ALA A 1 86 ? 0.537 -17.734 -2.579 1.00 82.56 86 ALA A CA 1
ATOM 659 C C . ALA A 1 86 ? 1.957 -18.131 -2.139 1.00 82.56 86 ALA A C 1
ATOM 661 O O . ALA A 1 86 ? 2.882 -18.072 -2.939 1.00 82.56 86 ALA A O 1
ATOM 662 N N . LEU A 1 87 ? 2.130 -18.577 -0.890 1.00 83.12 87 LEU A N 1
ATOM 663 C CA . LEU A 1 87 ? 3.427 -19.015 -0.355 1.00 83.12 87 LEU A CA 1
ATOM 664 C C . LEU A 1 87 ? 3.971 -20.296 -1.008 1.00 83.12 87 LEU A C 1
ATOM 666 O O . LEU A 1 87 ? 5.149 -20.602 -0.847 1.00 83.12 87 LEU A O 1
ATOM 670 N N . HIS A 1 88 ? 3.127 -21.058 -1.703 1.00 81.69 88 HIS A N 1
ATOM 671 C CA . HIS A 1 88 ? 3.489 -22.334 -2.324 1.00 81.69 88 HIS A CA 1
ATOM 672 C C . HIS A 1 88 ? 3.492 -22.277 -3.856 1.00 81.69 88 HIS A C 1
ATOM 674 O O . HIS A 1 88 ? 3.740 -23.295 -4.498 1.00 81.69 88 HIS A O 1
ATOM 680 N N . ASP A 1 89 ? 3.204 -21.116 -4.444 1.00 85.00 89 ASP A N 1
ATOM 681 C CA . ASP A 1 89 ? 3.185 -20.923 -5.892 1.00 85.00 89 ASP A CA 1
ATOM 682 C C . ASP A 1 89 ? 4.507 -20.290 -6.347 1.00 85.00 89 ASP A C 1
ATOM 684 O O . ASP A 1 89 ? 4.849 -19.166 -5.974 1.00 85.00 89 ASP A O 1
ATOM 688 N N . ASP A 1 90 ? 5.245 -21.030 -7.172 1.00 83.31 90 ASP A N 1
ATOM 689 C CA . ASP A 1 90 ? 6.561 -20.664 -7.706 1.00 83.31 90 ASP A CA 1
ATOM 690 C C . ASP A 1 90 ? 6.525 -19.432 -8.621 1.00 83.31 90 ASP A C 1
ATOM 692 O O . ASP A 1 90 ? 7.550 -18.796 -8.873 1.00 83.31 90 ASP A O 1
ATOM 696 N N . ARG A 1 91 ? 5.337 -19.042 -9.087 1.00 86.69 91 ARG A N 1
ATOM 697 C CA . ARG A 1 91 ? 5.152 -17.826 -9.877 1.00 86.69 91 ARG A CA 1
ATOM 698 C C . ARG A 1 91 ? 5.160 -16.573 -9.010 1.00 86.69 91 ARG A C 1
ATOM 700 O O . ARG A 1 91 ? 5.354 -15.490 -9.553 1.00 86.69 91 ARG A O 1
ATOM 707 N N . VAL A 1 92 ? 4.926 -16.651 -7.700 1.00 89.62 92 VAL A N 1
ATOM 708 C CA . VAL A 1 92 ? 4.696 -15.464 -6.854 1.00 89.62 92 VAL A CA 1
ATOM 709 C C . VAL A 1 92 ? 6.009 -14.779 -6.484 1.00 89.62 92 VAL A C 1
ATOM 711 O O . VAL A 1 92 ? 6.531 -14.959 -5.398 1.00 89.62 92 VAL A O 1
ATOM 714 N N . ALA A 1 93 ? 6.548 -13.923 -7.347 1.00 91.44 93 ALA A N 1
ATOM 715 C CA . ALA A 1 93 ? 7.806 -13.228 -7.057 1.00 91.44 93 ALA A CA 1
ATOM 716 C C . ALA A 1 93 ? 7.675 -12.094 -6.016 1.00 91.44 93 ALA A C 1
ATOM 718 O O . ALA A 1 93 ? 8.672 -11.648 -5.448 1.00 91.44 93 ALA A O 1
ATOM 719 N N . CYS A 1 94 ? 6.455 -11.613 -5.761 1.00 93.94 94 CYS A N 1
ATOM 720 C CA . CYS A 1 94 ? 6.162 -10.587 -4.762 1.00 93.94 94 CYS A CA 1
ATOM 721 C C . CYS A 1 94 ? 4.830 -10.897 -4.070 1.00 93.94 94 CYS A C 1
ATOM 723 O O . CYS A 1 94 ? 3.806 -11.035 -4.737 1.00 93.94 94 CYS A O 1
ATOM 725 N N . LEU A 1 95 ? 4.830 -10.969 -2.741 1.00 95.81 95 LEU A N 1
ATOM 726 C CA . LEU A 1 95 ? 3.638 -11.132 -1.917 1.00 95.81 95 LEU A CA 1
ATOM 727 C C . LEU A 1 95 ? 3.546 -9.988 -0.903 1.00 95.81 95 LEU A C 1
ATOM 729 O O . LEU A 1 95 ? 4.444 -9.774 -0.091 1.00 95.81 95 LEU A O 1
ATOM 733 N N . LEU A 1 96 ? 2.420 -9.282 -0.935 1.00 97.06 96 LEU A N 1
ATOM 734 C CA . LEU A 1 96 ? 2.028 -8.259 0.027 1.00 97.06 96 LEU A CA 1
ATOM 735 C C . LEU A 1 96 ? 0.888 -8.821 0.877 1.00 97.06 96 LEU A C 1
ATOM 737 O O . LEU A 1 96 ? -0.257 -8.853 0.432 1.00 97.06 96 LEU A O 1
ATOM 741 N N . SER A 1 97 ? 1.199 -9.285 2.084 1.00 96.88 97 SER A N 1
ATOM 742 C CA . SER A 1 97 ? 0.212 -9.811 3.027 1.00 96.88 97 SER A CA 1
ATOM 743 C C . SER A 1 97 ? -0.152 -8.742 4.053 1.00 96.88 97 SER A C 1
ATOM 745 O O . SER A 1 97 ? 0.668 -8.354 4.884 1.00 96.88 97 SER A O 1
ATOM 747 N N . LEU A 1 98 ? -1.390 -8.266 4.000 1.00 97.12 98 LEU A N 1
ATOM 748 C CA . LEU A 1 98 ? -1.919 -7.182 4.814 1.00 97.12 98 LEU A CA 1
ATOM 749 C C . LEU A 1 98 ? -2.893 -7.690 5.865 1.00 97.12 98 LEU A C 1
ATOM 751 O O . LEU A 1 98 ? -3.736 -8.544 5.599 1.00 97.12 98 LEU A O 1
ATOM 755 N N . VAL A 1 99 ? -2.834 -7.064 7.032 1.00 97.25 99 VAL A N 1
ATOM 756 C CA . VAL A 1 99 ? -3.900 -7.116 8.031 1.00 97.25 99 VAL A CA 1
ATOM 757 C C . VAL A 1 99 ? -4.423 -5.702 8.208 1.00 97.25 99 VAL A C 1
ATOM 759 O O . VAL A 1 99 ? -3.639 -4.796 8.496 1.00 97.25 99 VAL A O 1
ATOM 762 N N . ILE A 1 100 ? -5.726 -5.515 8.015 1.00 96.69 100 ILE A N 1
ATOM 763 C CA . ILE A 1 100 ? -6.391 -4.216 8.102 1.00 96.69 100 ILE A CA 1
ATOM 764 C C . ILE A 1 100 ? -7.538 -4.321 9.102 1.00 96.69 100 ILE A C 1
ATOM 766 O O . ILE A 1 100 ? -8.353 -5.235 9.026 1.00 96.69 100 ILE A O 1
ATOM 770 N N . ALA A 1 101 ? -7.611 -3.374 10.025 1.00 94.06 101 ALA A N 1
ATOM 771 C CA . ALA A 1 101 ? -8.695 -3.257 10.990 1.00 94.06 101 ALA A CA 1
ATOM 772 C C . ALA A 1 101 ? -9.166 -1.795 11.073 1.00 94.06 101 ALA A C 1
ATOM 774 O O . ALA A 1 101 ? -8.455 -0.891 10.609 1.00 94.06 101 ALA A O 1
ATOM 775 N N . PRO A 1 102 ? -10.350 -1.521 11.643 1.00 89.62 102 PRO A N 1
ATOM 776 C CA . PRO A 1 102 ? -10.864 -0.167 11.748 1.00 89.62 102 PRO A CA 1
ATOM 777 C C . PRO A 1 102 ? -9.941 0.694 12.620 1.00 89.62 102 PRO A C 1
ATOM 779 O O . PRO A 1 102 ? -9.251 0.203 13.519 1.00 89.62 102 PRO A O 1
ATOM 782 N N . GLY A 1 103 ? -9.906 1.993 12.332 1.00 81.19 103 GLY A N 1
ATOM 783 C CA . GLY A 1 103 ? -9.256 2.969 13.202 1.00 81.19 103 GLY A CA 1
ATOM 784 C C . GLY A 1 103 ? -10.100 3.228 14.452 1.00 81.19 103 GLY A C 1
ATOM 785 O O . GLY A 1 103 ? -11.312 3.037 14.439 1.00 81.19 103 GLY A O 1
ATOM 786 N N . GLN A 1 104 ? -9.468 3.691 15.530 1.00 78.81 104 GLN A N 1
ATOM 787 C CA . GLN A 1 104 ? -10.194 4.268 16.669 1.00 78.81 104 GLN A CA 1
ATOM 788 C C . GLN A 1 104 ? -10.661 5.679 16.297 1.00 78.81 104 GLN A C 1
ATOM 790 O O . GLN A 1 104 ? -9.900 6.370 15.636 1.00 78.81 104 GLN A O 1
ATOM 795 N N . GLU A 1 105 ? -11.869 6.097 16.690 1.00 64.81 105 GLU A N 1
ATOM 796 C CA . GLU A 1 105 ? -12.426 7.465 16.574 1.00 64.81 105 GLU A CA 1
ATOM 797 C C . GLU A 1 105 ? -11.647 8.446 15.667 1.00 64.81 105 GLU A C 1
ATOM 799 O O . GLU A 1 105 ? -10.731 9.138 16.110 1.00 64.81 105 GLU A O 1
ATOM 804 N N . SER A 1 106 ? -12.028 8.547 14.387 1.00 62.16 106 SER A N 1
ATOM 805 C CA . SER A 1 106 ? -11.412 9.433 13.374 1.00 62.16 106 SER A CA 1
ATOM 806 C C . SER A 1 106 ? -9.930 9.192 13.049 1.00 62.16 106 SER A C 1
ATOM 808 O O . SER A 1 106 ? -9.351 9.950 12.277 1.00 62.16 106 SER A O 1
ATOM 810 N N . ALA A 1 107 ? -9.306 8.140 13.576 1.00 79.12 107 ALA A N 1
ATOM 811 C CA . ALA A 1 107 ? -7.965 7.730 13.191 1.00 79.12 107 ALA A CA 1
ATOM 812 C C . ALA A 1 107 ? -7.969 6.963 11.865 1.00 79.12 107 ALA A C 1
ATOM 814 O O . ALA A 1 107 ? -8.971 6.403 11.417 1.00 79.12 107 ALA A O 1
ATOM 815 N N . TRP A 1 108 ? -6.790 6.897 11.257 1.00 90.62 108 TRP A N 1
ATOM 816 C CA . TRP A 1 108 ? -6.543 6.023 10.120 1.00 90.62 108 TRP A CA 1
ATOM 817 C C . TRP A 1 108 ? -6.857 4.558 10.469 1.00 90.62 108 TRP A C 1
ATOM 819 O O . TRP A 1 108 ? -6.633 4.156 11.618 1.00 90.62 108 TRP A O 1
ATOM 829 N N . PRO A 1 109 ? -7.295 3.737 9.492 1.00 93.06 109 PRO A N 1
ATOM 830 C CA . PRO A 1 109 ? -7.404 2.297 9.688 1.00 93.06 109 PRO A CA 1
ATOM 831 C C . PRO A 1 109 ? -6.082 1.724 10.187 1.00 93.06 109 PRO A C 1
ATOM 833 O O . PRO A 1 109 ? -5.013 2.150 9.736 1.00 93.06 109 PRO A O 1
ATOM 836 N N . GLN A 1 110 ? -6.144 0.754 11.095 1.00 93.94 110 GLN A N 1
ATOM 837 C CA . GLN A 1 110 ? -4.960 0.022 11.521 1.00 93.94 110 GLN A CA 1
ATOM 838 C C . GLN A 1 110 ? -4.501 -0.882 10.382 1.00 93.94 110 GLN A C 1
ATOM 840 O O . GLN A 1 110 ? -5.302 -1.627 9.824 1.00 93.94 110 GLN A O 1
ATOM 845 N N . ALA A 1 111 ? -3.215 -0.829 10.047 1.00 96.12 111 ALA A N 1
ATOM 846 C CA . ALA A 1 111 ? -2.629 -1.671 9.015 1.00 96.12 111 ALA A CA 1
ATOM 847 C C . ALA A 1 111 ? -1.320 -2.300 9.497 1.00 96.12 111 ALA A C 1
ATOM 849 O O . ALA A 1 111 ? -0.500 -1.642 10.137 1.00 96.12 111 ALA A O 1
ATOM 850 N N . SER A 1 112 ? -1.113 -3.569 9.164 1.00 97.12 112 SER A N 1
ATOM 851 C CA . SER A 1 112 ? 0.180 -4.251 9.252 1.00 97.12 112 SER A CA 1
ATOM 852 C C . SER A 1 112 ? 0.469 -4.952 7.932 1.00 97.12 112 SER A C 1
ATOM 854 O O . SER A 1 112 ? -0.455 -5.381 7.242 1.00 97.12 112 SER A O 1
ATOM 856 N N . LEU A 1 113 ? 1.746 -5.056 7.584 1.00 97.88 113 LEU A N 1
ATOM 857 C CA . LEU A 1 113 ? 2.212 -5.605 6.317 1.00 97.88 113 LEU A CA 1
ATOM 858 C C . LEU A 1 113 ? 3.317 -6.629 6.571 1.00 97.88 113 LEU A C 1
ATOM 860 O O . LEU A 1 113 ? 4.273 -6.344 7.289 1.00 97.88 113 LEU A O 1
ATOM 864 N N . ALA A 1 114 ? 3.209 -7.780 5.921 1.00 97.44 114 ALA A N 1
ATOM 865 C CA . ALA A 1 114 ? 4.326 -8.661 5.629 1.00 97.44 114 ALA A CA 1
ATOM 866 C C . ALA A 1 114 ? 4.619 -8.583 4.124 1.00 97.44 114 ALA A C 1
ATOM 868 O O . ALA A 1 114 ? 3.729 -8.808 3.301 1.00 97.44 114 ALA A O 1
ATOM 869 N N . LEU A 1 115 ? 5.851 -8.230 3.772 1.00 96.00 115 LEU A N 1
ATOM 870 C CA . LEU A 1 115 ? 6.338 -8.176 2.399 1.00 96.00 115 LEU A CA 1
ATOM 871 C C . LEU A 1 115 ? 7.293 -9.345 2.185 1.00 96.00 115 LEU A C 1
ATOM 873 O O . LEU A 1 115 ? 8.323 -9.426 2.852 1.00 96.00 115 LEU A O 1
ATOM 877 N N . LEU A 1 116 ? 6.960 -10.214 1.237 1.00 93.88 116 LEU A N 1
ATOM 878 C CA . LEU A 1 116 ? 7.829 -11.285 0.778 1.00 93.88 116 LEU A CA 1
ATOM 879 C C . LEU A 1 116 ? 8.210 -11.041 -0.680 1.00 93.88 116 LEU A C 1
ATOM 881 O O . LEU A 1 116 ? 7.351 -10.796 -1.526 1.00 93.88 116 LEU A O 1
ATOM 885 N N . GLN A 1 117 ? 9.502 -11.108 -0.975 1.00 92.00 117 GLN A N 1
ATOM 886 C CA . GLN A 1 117 ? 10.024 -11.018 -2.336 1.00 92.00 117 GLN A CA 1
ATOM 887 C C . GLN A 1 117 ? 10.906 -12.227 -2.601 1.00 92.00 117 GLN A C 1
ATOM 889 O O . GLN A 1 117 ? 11.675 -12.635 -1.732 1.00 92.00 117 GLN A O 1
ATOM 894 N N . GLN A 1 118 ? 10.796 -12.793 -3.796 1.00 86.81 118 GLN A N 1
ATOM 895 C CA . GLN A 1 118 ? 11.625 -13.910 -4.226 1.00 86.81 118 GLN A CA 1
ATOM 896 C C . GLN A 1 118 ? 12.098 -13.712 -5.661 1.00 86.81 118 GLN A C 1
ATOM 898 O O . GLN A 1 118 ? 11.435 -13.075 -6.487 1.00 86.81 118 GLN A O 1
ATOM 903 N N . GLU A 1 119 ? 13.266 -14.263 -5.964 1.00 80.94 119 GLU A N 1
ATOM 904 C CA . GLU A 1 119 ? 13.790 -14.238 -7.318 1.00 80.94 119 GLU A CA 1
ATOM 905 C C . GLU A 1 119 ? 12.906 -15.066 -8.260 1.00 80.94 119 GLU A C 1
ATOM 907 O O . GLU A 1 119 ? 12.699 -16.259 -8.071 1.00 80.94 119 GLU A O 1
ATOM 912 N N . SER A 1 120 ? 12.403 -14.430 -9.319 1.00 64.69 120 SER A N 1
ATOM 913 C CA . SER A 1 120 ? 11.462 -15.036 -10.278 1.00 64.69 120 SER A CA 1
ATOM 914 C C . SER A 1 120 ? 11.994 -16.225 -11.099 1.00 64.69 120 SER A C 1
ATOM 916 O O . SER A 1 120 ? 11.256 -16.763 -11.925 1.00 64.69 120 SER A O 1
ATOM 918 N N . ARG A 1 121 ? 13.267 -16.616 -10.946 1.00 63.53 121 ARG A N 1
ATOM 919 C CA . ARG A 1 121 ? 13.871 -17.740 -11.676 1.00 63.53 121 ARG A CA 1
ATOM 920 C C . ARG A 1 121 ? 14.59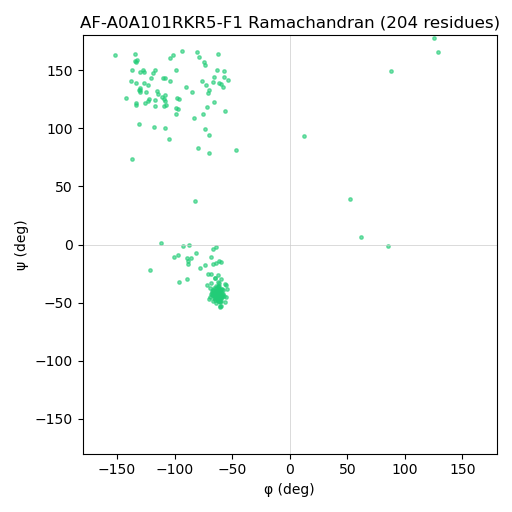1 -18.681 -10.713 1.00 63.53 121 ARG A C 1
ATOM 922 O O . ARG A 1 121 ? 15.412 -18.206 -9.931 1.00 63.53 121 ARG A O 1
ATOM 929 N N . PRO A 1 122 ? 14.382 -20.004 -10.828 1.00 56.09 122 PRO A N 1
ATOM 930 C CA . PRO A 1 122 ? 15.162 -20.974 -10.079 1.00 56.09 122 PRO A CA 1
ATOM 931 C C . PRO A 1 122 ? 16.593 -20.991 -10.628 1.00 56.09 122 PRO A C 1
ATOM 933 O O . PRO A 1 122 ? 16.901 -21.652 -11.620 1.00 56.09 122 PRO A O 1
ATOM 936 N N . THR A 1 123 ? 17.477 -20.215 -10.010 1.00 59.31 123 THR A N 1
ATOM 937 C CA . THR A 1 123 ? 18.926 -20.379 -10.148 1.00 59.31 123 THR A CA 1
ATOM 938 C C . THR A 1 123 ? 19.427 -21.271 -9.009 1.00 59.31 123 THR A C 1
ATOM 940 O O . THR A 1 123 ? 18.709 -21.530 -8.045 1.00 59.31 123 THR A O 1
ATOM 943 N N . ARG A 1 124 ? 20.670 -21.771 -9.091 1.00 54.81 124 ARG A N 1
ATOM 944 C CA . ARG A 1 124 ? 21.263 -22.593 -8.013 1.00 54.81 124 ARG A CA 1
ATOM 945 C C . ARG A 1 124 ? 21.345 -21.859 -6.660 1.00 54.81 124 ARG A C 1
ATOM 947 O O . ARG A 1 124 ? 21.539 -22.524 -5.649 1.00 54.81 124 ARG A O 1
ATOM 954 N N . CYS A 1 125 ? 21.179 -20.533 -6.654 1.00 53.00 125 CYS A N 1
ATOM 955 C CA . CYS A 1 125 ? 21.172 -19.675 -5.473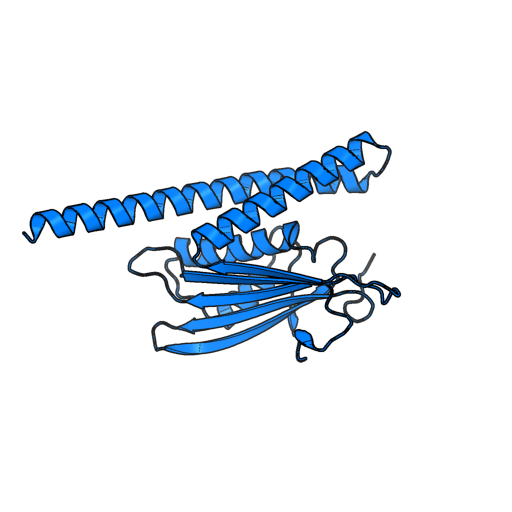 1.00 53.00 125 CYS A CA 1
ATOM 956 C C . CYS A 1 125 ? 20.034 -18.643 -5.580 1.00 53.00 125 CYS A C 1
ATOM 958 O O . CYS A 1 125 ? 20.291 -17.473 -5.846 1.00 53.00 125 CYS A O 1
ATOM 960 N N . SER A 1 126 ? 18.783 -19.070 -5.394 1.00 71.44 126 SER A N 1
ATOM 961 C CA . SER A 1 126 ? 17.641 -18.151 -5.312 1.00 71.44 126 SER A CA 1
ATOM 962 C C . SER A 1 126 ? 17.651 -17.387 -3.988 1.00 71.44 126 SER A C 1
ATOM 964 O O . SER A 1 126 ? 17.849 -17.991 -2.930 1.00 71.44 126 SER A O 1
ATOM 966 N N . TRP A 1 127 ? 17.380 -16.085 -4.025 1.00 80.75 127 TRP A N 1
ATOM 967 C CA . TRP A 1 127 ? 17.177 -15.290 -2.815 1.00 80.75 127 TRP A CA 1
ATOM 968 C C . TRP A 1 127 ? 15.688 -15.094 -2.510 1.00 80.75 127 TRP A C 1
ATOM 970 O O . TRP A 1 127 ? 14.846 -15.019 -3.408 1.00 80.75 127 TRP A O 1
ATOM 980 N N . SER A 1 128 ? 15.384 -14.970 -1.219 1.00 84.00 128 SER A N 1
ATOM 981 C CA . SER A 1 128 ? 14.082 -14.544 -0.712 1.00 84.00 128 SER A CA 1
ATOM 982 C C . SER A 1 128 ? 14.275 -13.569 0.444 1.00 84.00 128 SER A C 1
ATOM 984 O O . SER A 1 128 ? 15.145 -13.790 1.289 1.00 84.00 128 SER A O 1
ATOM 986 N N . SER A 1 129 ? 13.453 -12.529 0.519 1.00 90.19 129 SER A N 1
ATOM 987 C CA . SER A 1 129 ? 13.380 -11.627 1.669 1.00 90.19 129 SER A CA 1
ATOM 988 C C . SER A 1 129 ? 11.985 -11.661 2.284 1.00 90.19 129 SER A C 1
ATOM 990 O O . SER A 1 129 ? 10.988 -11.848 1.585 1.00 90.19 129 SER A O 1
ATOM 992 N N . LEU A 1 130 ? 11.925 -11.488 3.604 1.00 93.00 130 LEU A N 1
ATOM 993 C CA . LEU A 1 130 ? 10.688 -11.315 4.356 1.00 93.00 130 LEU A CA 1
ATOM 994 C C . LEU A 1 130 ? 10.860 -10.146 5.320 1.00 93.00 130 LEU A C 1
ATOM 996 O O . LEU A 1 130 ? 11.734 -10.161 6.186 1.00 93.00 130 LEU A O 1
ATOM 1000 N N . GLU A 1 131 ? 9.997 -9.151 5.183 1.00 94.81 131 GLU A N 1
ATOM 1001 C CA . GLU A 1 131 ? 9.990 -7.954 6.010 1.00 94.81 131 GLU A CA 1
ATOM 1002 C C . GLU A 1 131 ? 8.613 -7.727 6.628 1.00 94.81 131 GLU A C 1
ATOM 1004 O O . GLU A 1 131 ? 7.588 -8.050 6.027 1.00 94.81 131 GLU A O 1
ATOM 1009 N N . HIS A 1 132 ? 8.585 -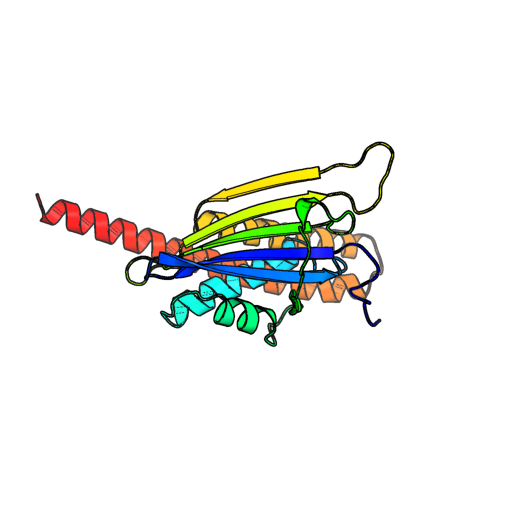7.144 7.828 1.00 96.50 132 HIS A N 1
ATOM 1010 C CA . HIS A 1 132 ? 7.352 -6.898 8.570 1.00 96.50 132 HIS A CA 1
ATOM 1011 C C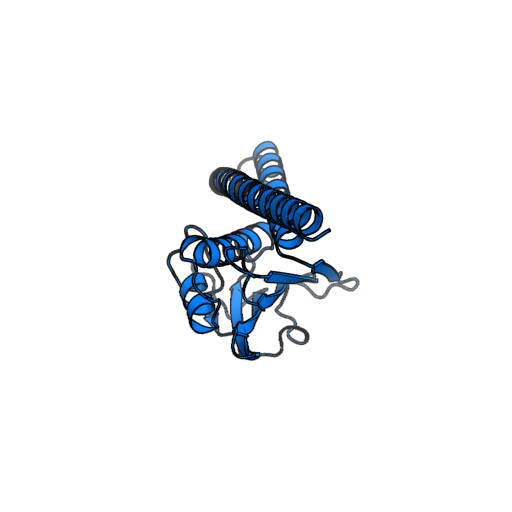 . HIS A 1 132 ? 7.272 -5.452 9.048 1.00 96.50 132 HIS A C 1
ATOM 1013 O O . HIS A 1 132 ? 8.184 -4.956 9.707 1.00 96.50 132 HIS A O 1
ATOM 1019 N N . GLU A 1 133 ? 6.135 -4.813 8.795 1.00 96.75 133 GLU A N 1
ATOM 1020 C CA . GLU A 1 133 ? 5.811 -3.474 9.275 1.00 96.75 133 GLU A CA 1
ATOM 1021 C C . GLU A 1 133 ? 4.523 -3.545 10.099 1.00 96.75 133 GLU A C 1
ATOM 1023 O O . GLU A 1 133 ? 3.492 -4.044 9.638 1.00 96.75 133 GLU A O 1
ATOM 1028 N N . ARG A 1 134 ? 4.579 -3.055 11.341 1.00 94.56 134 ARG A N 1
ATOM 1029 C CA . ARG A 1 134 ? 3.433 -3.042 12.259 1.00 94.56 134 ARG A CA 1
ATOM 1030 C C . ARG A 1 134 ? 2.934 -1.620 12.456 1.00 94.56 134 ARG A C 1
ATOM 1032 O O . ARG A 1 134 ? 3.689 -0.747 12.883 1.00 94.56 134 ARG A O 1
ATOM 1039 N N . GLY A 1 135 ? 1.647 -1.419 12.209 1.00 93.75 135 GLY A N 1
ATOM 1040 C CA . GLY A 1 135 ? 0.987 -0.130 12.359 1.00 93.75 135 GLY A CA 1
ATOM 1041 C C . GLY A 1 135 ? 1.053 0.733 11.100 1.00 93.75 135 GLY A C 1
ATOM 1042 O O . GLY A 1 135 ? 2.009 0.712 10.323 1.00 93.75 135 GLY A O 1
ATOM 1043 N N . THR A 1 136 ? 0.020 1.552 10.931 1.00 94.44 136 THR A N 1
ATOM 1044 C CA . THR A 1 136 ? -0.252 2.304 9.700 1.00 94.44 136 THR A CA 1
ATOM 1045 C C . THR A 1 136 ? 0.885 3.241 9.312 1.00 94.44 136 THR A C 1
ATOM 1047 O O . THR A 1 136 ? 1.302 3.252 8.160 1.00 94.44 136 THR A O 1
ATOM 1050 N N . LEU A 1 137 ? 1.474 3.963 10.271 1.00 95.19 137 LEU A N 1
ATOM 1051 C CA . LEU A 1 137 ? 2.619 4.837 9.990 1.00 95.19 137 LEU A CA 1
ATOM 1052 C C . LEU A 1 137 ? 3.844 4.072 9.475 1.00 95.19 137 LEU A C 1
ATOM 1054 O O . LEU A 1 137 ? 4.562 4.586 8.620 1.00 95.19 137 LEU A O 1
ATOM 1058 N N . ALA A 1 138 ? 4.086 2.858 9.973 1.00 96.44 138 ALA A N 1
ATOM 1059 C CA . ALA A 1 138 ? 5.204 2.035 9.526 1.00 96.44 138 ALA A CA 1
ATOM 1060 C C . ALA A 1 138 ? 4.992 1.563 8.078 1.00 96.44 138 ALA A C 1
ATOM 1062 O O . ALA A 1 138 ? 5.900 1.687 7.256 1.00 96.44 138 ALA A O 1
ATOM 1063 N N . VAL A 1 139 ? 3.763 1.148 7.745 1.00 97.31 139 VAL A N 1
ATOM 1064 C CA . VAL A 1 139 ? 3.357 0.785 6.377 1.00 97.31 139 VAL A CA 1
ATOM 1065 C C . VAL A 1 139 ? 3.500 1.973 5.419 1.00 97.31 139 VAL A C 1
ATOM 1067 O O . VAL A 1 139 ? 4.139 1.840 4.377 1.00 97.31 139 VAL A O 1
ATOM 1070 N N . LEU A 1 140 ? 2.983 3.155 5.778 1.00 97.25 140 LEU A N 1
ATOM 1071 C CA . LEU A 1 140 ? 3.091 4.364 4.946 1.00 97.25 140 LEU A CA 1
ATOM 1072 C C . LEU A 1 140 ? 4.553 4.796 4.760 1.00 97.25 140 LEU A C 1
ATOM 1074 O O . LEU A 1 140 ? 4.960 5.159 3.658 1.00 97.25 140 LEU A O 1
ATOM 1078 N N . ARG A 1 141 ? 5.374 4.702 5.811 1.00 97.62 141 ARG A N 1
ATOM 1079 C CA . ARG A 1 141 ? 6.815 4.971 5.723 1.00 97.62 141 ARG A CA 1
ATOM 1080 C C . ARG A 1 141 ? 7.523 3.979 4.799 1.00 97.62 141 ARG A C 1
ATOM 1082 O O . ARG A 1 141 ? 8.407 4.385 4.048 1.00 97.62 141 ARG A O 1
ATOM 1089 N N . ARG A 1 142 ? 7.162 2.689 4.832 1.00 97.62 142 ARG A N 1
ATOM 1090 C CA . ARG A 1 142 ? 7.698 1.693 3.889 1.00 97.62 142 ARG A CA 1
ATOM 1091 C C . ARG A 1 142 ? 7.293 2.022 2.456 1.00 97.62 142 ARG A C 1
ATOM 1093 O O . ARG A 1 142 ? 8.170 2.045 1.601 1.00 97.62 142 ARG A O 1
ATOM 1100 N N . ALA A 1 143 ? 6.024 2.354 2.218 1.00 97.25 143 ALA A N 1
ATOM 1101 C CA . ALA A 1 143 ? 5.543 2.786 0.906 1.00 97.25 143 ALA A CA 1
ATOM 1102 C C . ALA A 1 143 ? 6.343 3.982 0.367 1.00 97.25 143 ALA A C 1
ATOM 1104 O O . ALA A 1 143 ? 6.779 3.963 -0.781 1.00 97.25 143 ALA A O 1
ATOM 1105 N N . LEU A 1 144 ? 6.601 4.985 1.214 1.00 97.81 144 LEU A N 1
ATOM 1106 C CA . LEU A 1 144 ? 7.394 6.155 0.846 1.00 97.81 144 LEU A CA 1
ATOM 1107 C C . LEU A 1 144 ? 8.836 5.788 0.475 1.00 97.81 144 LEU A C 1
ATOM 1109 O O . LEU A 1 144 ? 9.333 6.256 -0.547 1.00 97.81 144 LEU A O 1
ATOM 1113 N N . ARG A 1 145 ? 9.500 4.943 1.278 1.00 98.00 145 ARG A N 1
ATOM 1114 C CA . ARG A 1 145 ? 10.871 4.485 0.989 1.00 98.00 145 ARG A CA 1
ATOM 1115 C C . ARG A 1 145 ? 10.957 3.772 -0.357 1.00 98.00 145 ARG A C 1
ATOM 1117 O O . ARG A 1 145 ? 11.869 4.044 -1.125 1.00 98.00 145 ARG A O 1
ATOM 1124 N N . GLU A 1 146 ? 10.001 2.896 -0.641 1.00 97.38 146 GLU A N 1
ATOM 1125 C CA . GLU A 1 146 ? 9.955 2.124 -1.886 1.00 97.38 146 GLU A CA 1
ATOM 1126 C C . GLU A 1 146 ? 9.679 3.014 -3.103 1.00 97.38 146 GLU A C 1
ATOM 1128 O O . GLU A 1 146 ? 10.374 2.915 -4.113 1.00 97.38 146 GLU A O 1
ATOM 1133 N N . ALA A 1 147 ? 8.734 3.952 -2.994 1.00 96.50 147 ALA A N 1
ATOM 1134 C CA . ALA A 1 147 ? 8.455 4.914 -4.059 1.00 96.50 147 ALA A CA 1
ATOM 1135 C C . ALA A 1 147 ? 9.671 5.815 -4.359 1.00 96.50 147 ALA A C 1
ATOM 1137 O O . ALA A 1 147 ? 9.994 6.058 -5.521 1.00 96.50 147 ALA A O 1
ATOM 1138 N N . GLN A 1 148 ? 10.383 6.271 -3.322 1.00 97.56 148 GLN A N 1
ATOM 1139 C CA . GLN A 1 148 ? 11.613 7.058 -3.473 1.00 97.56 148 GLN A CA 1
ATOM 1140 C C . GLN A 1 148 ? 12.757 6.235 -4.073 1.00 97.56 148 GLN A C 1
ATOM 1142 O O . GLN A 1 148 ? 13.477 6.729 -4.940 1.00 97.56 148 GLN A O 1
ATOM 1147 N N . ALA A 1 149 ? 12.918 4.981 -3.647 1.00 96.75 149 ALA A N 1
ATOM 1148 C CA . ALA A 1 149 ? 13.927 4.085 -4.201 1.00 96.75 149 ALA A CA 1
ATOM 1149 C C . ALA A 1 149 ? 13.690 3.834 -5.697 1.00 96.75 149 ALA A C 1
ATOM 1151 O O . ALA A 1 149 ? 14.631 3.900 -6.484 1.00 96.75 149 ALA A O 1
ATOM 1152 N N . GLU A 1 150 ? 12.439 3.624 -6.111 1.00 95.38 150 GLU A N 1
ATOM 1153 C CA . GLU A 1 150 ? 12.085 3.450 -7.523 1.00 95.38 150 GLU A CA 1
ATOM 1154 C C . GLU A 1 150 ? 12.282 4.733 -8.336 1.00 95.38 150 GLU A C 1
ATOM 1156 O O . GLU A 1 150 ? 12.820 4.676 -9.443 1.00 95.38 150 GLU A O 1
ATOM 1161 N N . GLN A 1 151 ? 11.929 5.898 -7.780 1.00 95.50 151 GLN A N 1
ATOM 1162 C CA . GLN A 1 151 ? 12.218 7.192 -8.403 1.00 95.50 151 GLN A CA 1
ATOM 1163 C C . GLN A 1 151 ? 13.721 7.344 -8.683 1.00 95.50 151 GLN A C 1
ATOM 1165 O O . GLN A 1 151 ? 14.094 7.688 -9.807 1.00 95.50 151 GLN A O 1
ATOM 1170 N N . LEU A 1 152 ? 14.574 7.066 -7.689 1.00 95.25 152 LEU A N 1
ATOM 1171 C CA . LEU A 1 152 ? 16.033 7.143 -7.817 1.00 95.25 152 LEU A CA 1
ATOM 1172 C C . LEU A 1 152 ? 16.567 6.111 -8.814 1.00 95.25 152 LEU A C 1
ATOM 1174 O O . LEU A 1 152 ? 17.339 6.462 -9.700 1.00 95.25 152 LEU A O 1
ATOM 1178 N N . ARG A 1 153 ? 16.097 4.861 -8.742 1.00 93.50 153 ARG A N 1
ATOM 1179 C CA . ARG A 1 153 ? 16.484 3.796 -9.678 1.00 93.50 153 ARG A CA 1
ATOM 1180 C C . ARG A 1 153 ? 16.167 4.174 -11.126 1.00 93.50 153 ARG A C 1
ATOM 1182 O O . ARG A 1 153 ? 16.972 3.927 -12.021 1.00 93.50 153 ARG A O 1
ATOM 1189 N N . LEU A 1 154 ? 14.999 4.767 -11.372 1.00 93.19 154 LEU A N 1
ATOM 1190 C CA . LEU A 1 154 ? 14.601 5.225 -12.703 1.00 93.19 154 LEU A CA 1
ATOM 1191 C C . LEU A 1 154 ? 15.384 6.467 -13.145 1.00 93.19 154 LEU A C 1
ATOM 1193 O O . LEU A 1 154 ? 15.727 6.558 -14.320 1.00 93.19 154 LEU A O 1
ATOM 1197 N N . ALA A 1 155 ? 15.723 7.376 -12.224 1.00 92.56 155 ALA A N 1
ATOM 1198 C CA . ALA A 1 155 ? 16.616 8.498 -12.514 1.00 92.56 155 ALA A CA 1
ATOM 1199 C C . ALA A 1 155 ? 18.007 8.002 -12.941 1.00 92.56 155 ALA A C 1
ATOM 1201 O O . ALA A 1 155 ? 18.574 8.487 -13.918 1.00 92.56 155 ALA A O 1
ATOM 1202 N N . ASP A 1 156 ? 18.542 7.001 -12.242 1.00 91.75 156 ASP A N 1
ATOM 1203 C CA . ASP A 1 156 ? 19.823 6.371 -12.561 1.00 91.75 156 ASP A CA 1
ATOM 1204 C C . ASP A 1 156 ? 19.780 5.690 -13.926 1.00 91.75 156 ASP A C 1
ATOM 1206 O O . ASP A 1 156 ? 20.685 5.884 -14.737 1.00 91.75 156 ASP A O 1
ATOM 1210 N N . LEU A 1 157 ? 18.695 4.967 -14.214 1.00 89.62 157 LEU A N 1
ATOM 1211 C CA . LEU A 1 157 ? 18.481 4.335 -15.511 1.00 89.62 157 LEU A CA 1
ATOM 1212 C C . LEU A 1 157 ? 18.397 5.371 -16.644 1.00 89.62 157 LEU A C 1
ATOM 1214 O O . LEU A 1 157 ? 18.992 5.168 -17.697 1.00 89.62 157 LEU A O 1
ATOM 1218 N N . MET A 1 158 ? 17.726 6.507 -16.421 1.00 89.75 158 MET A N 1
ATOM 1219 C CA . MET A 1 158 ? 17.689 7.617 -17.382 1.00 89.75 158 MET A CA 1
ATOM 1220 C C . MET A 1 158 ? 19.075 8.217 -17.641 1.00 89.75 158 MET A C 1
ATOM 1222 O O . MET A 1 158 ? 19.368 8.594 -18.774 1.00 89.75 158 MET A O 1
ATOM 1226 N N . ARG A 1 159 ? 19.935 8.305 -16.616 1.00 88.25 159 ARG A N 1
ATOM 1227 C CA . ARG A 1 159 ? 21.312 8.810 -16.760 1.00 88.25 159 ARG A CA 1
ATOM 1228 C C . ARG A 1 159 ? 22.211 7.873 -17.573 1.00 88.25 159 ARG A C 1
ATOM 1230 O O . ARG A 1 159 ? 23.184 8.344 -18.152 1.00 88.25 159 ARG A O 1
ATOM 1237 N N . GLN A 1 160 ? 21.906 6.575 -17.610 1.00 87.06 160 GLN A N 1
ATOM 1238 C CA . GLN A 1 160 ? 22.731 5.552 -18.264 1.00 87.06 160 GLN A CA 1
ATOM 1239 C C . GLN A 1 160 ? 22.463 5.381 -19.774 1.00 87.06 160 GLN A C 1
ATOM 1241 O O . GLN A 1 160 ? 23.280 4.754 -20.445 1.00 87.06 160 GLN A O 1
ATOM 1246 N N . GLY A 1 161 ? 21.389 5.956 -20.332 1.00 77.38 161 GLY A N 1
ATOM 1247 C CA . GLY A 1 161 ? 21.114 5.958 -21.781 1.00 77.38 161 GLY A CA 1
ATOM 1248 C C . GLY A 1 161 ? 19.708 5.482 -22.181 1.00 77.38 161 GLY A C 1
ATOM 1249 O O . GLY A 1 161 ? 18.974 4.929 -21.368 1.00 77.38 161 GLY A O 1
ATOM 1250 N N . ASP A 1 162 ? 19.340 5.749 -23.445 1.00 60.81 162 ASP A N 1
ATOM 1251 C CA . ASP A 1 162 ? 17.991 5.798 -24.052 1.00 60.81 162 ASP A CA 1
ATOM 1252 C C . ASP A 1 162 ? 17.027 4.634 -23.745 1.00 60.81 162 ASP A C 1
ATOM 1254 O O . ASP A 1 162 ? 16.744 3.753 -24.562 1.00 60.81 162 ASP A O 1
ATOM 1258 N N . HIS A 1 163 ? 16.389 4.707 -22.583 1.00 72.81 163 HIS A N 1
ATOM 1259 C CA . HIS A 1 163 ? 15.140 4.011 -22.317 1.00 72.81 163 HIS A CA 1
ATOM 1260 C C . HIS A 1 163 ? 13.992 5.033 -22.344 1.00 72.81 163 HIS A C 1
ATOM 1262 O O . HIS A 1 163 ? 13.672 5.606 -21.303 1.00 72.81 163 HIS A O 1
ATOM 1268 N N . PRO A 1 164 ? 13.330 5.282 -23.494 1.00 71.00 164 PRO A N 1
ATOM 1269 C CA . PRO A 1 164 ? 12.228 6.250 -23.571 1.00 71.00 164 PRO A CA 1
ATOM 1270 C C . PRO A 1 164 ? 11.097 5.930 -22.577 1.00 71.00 164 PRO A C 1
ATOM 1272 O O . PRO A 1 164 ? 10.552 6.834 -21.947 1.00 71.00 164 PRO A O 1
ATOM 1275 N N . ALA A 1 165 ? 10.839 4.641 -22.324 1.00 79.31 165 ALA A N 1
ATOM 1276 C CA . ALA A 1 165 ? 9.917 4.190 -21.281 1.00 79.31 165 ALA A CA 1
ATOM 1277 C C . ALA A 1 165 ? 10.382 4.543 -19.851 1.00 79.31 165 ALA A C 1
ATOM 1279 O O . ALA A 1 165 ? 9.551 4.748 -18.971 1.00 79.31 165 ALA A O 1
ATOM 1280 N N . ALA A 1 166 ? 11.693 4.653 -19.599 1.00 83.12 166 ALA A N 1
ATOM 1281 C CA . ALA A 1 166 ? 12.217 5.049 -18.292 1.00 83.12 166 ALA A CA 1
ATOM 1282 C C . ALA A 1 166 ? 11.903 6.513 -17.972 1.00 83.12 166 ALA A C 1
ATOM 1284 O O . ALA A 1 166 ? 11.627 6.815 -16.818 1.00 83.12 166 ALA A O 1
ATOM 1285 N N . LYS A 1 167 ? 11.863 7.406 -18.973 1.00 85.88 167 LYS A N 1
ATOM 1286 C CA . LYS A 1 167 ? 11.478 8.812 -18.765 1.00 85.88 167 LYS A CA 1
ATOM 1287 C C . LYS A 1 167 ? 10.019 8.944 -18.329 1.00 85.88 167 LYS A C 1
ATOM 1289 O O . LYS A 1 167 ? 9.723 9.661 -17.375 1.00 85.88 167 LYS A O 1
ATOM 1294 N N . GLU A 1 168 ? 9.112 8.239 -19.005 1.00 86.88 168 GLU A N 1
ATOM 1295 C CA . GLU A 1 168 ? 7.688 8.232 -18.646 1.00 86.88 168 GLU A CA 1
ATOM 1296 C C . GLU A 1 168 ? 7.460 7.618 -17.260 1.00 86.88 168 GLU A C 1
ATOM 1298 O O . GLU A 1 168 ? 6.761 8.202 -16.427 1.00 86.88 168 GLU A O 1
ATOM 1303 N N . LEU A 1 169 ? 8.100 6.475 -16.987 1.00 90.69 169 LEU A N 1
ATOM 1304 C CA . LEU A 1 169 ? 8.027 5.812 -15.687 1.00 90.69 169 LEU A CA 1
ATOM 1305 C C . LEU A 1 169 ? 8.643 6.660 -14.575 1.00 90.69 169 LEU A C 1
ATOM 1307 O O . LEU A 1 169 ? 8.088 6.695 -13.484 1.00 90.69 169 LEU A O 1
ATOM 1311 N N . HIS A 1 170 ? 9.740 7.374 -14.832 1.00 92.81 170 HIS A N 1
ATOM 1312 C CA . HIS A 1 170 ? 10.361 8.253 -13.845 1.00 92.81 170 HIS A CA 1
ATOM 1313 C C . HIS A 1 170 ? 9.439 9.413 -13.470 1.00 92.81 170 HIS A C 1
ATOM 1315 O O . HIS A 1 170 ? 9.202 9.639 -12.287 1.00 92.81 170 HIS A O 1
ATOM 1321 N N . GLY A 1 171 ? 8.845 10.091 -14.460 1.00 91.75 171 GLY A N 1
ATOM 1322 C CA . GLY A 1 171 ? 7.883 11.161 -14.189 1.00 91.75 171 GLY A CA 1
ATOM 1323 C C . GLY A 1 171 ? 6.650 10.662 -13.426 1.00 91.75 171 GLY A C 1
ATOM 1324 O O . GLY A 1 171 ? 6.085 11.388 -12.610 1.00 91.75 171 GLY A O 1
ATOM 1325 N N . LEU A 1 172 ? 6.223 9.415 -13.658 1.00 92.94 172 LEU A N 1
ATOM 1326 C CA . LEU A 1 172 ? 5.180 8.782 -12.852 1.00 92.94 172 LEU A CA 1
ATOM 1327 C C . LEU A 1 172 ? 5.668 8.465 -11.429 1.00 92.94 172 LEU A C 1
ATOM 1329 O O . LEU A 1 172 ? 4.968 8.801 -10.478 1.00 92.94 172 LEU A O 1
ATOM 1333 N N . ALA A 1 173 ? 6.853 7.872 -11.276 1.00 93.88 173 ALA A N 1
ATOM 1334 C CA . ALA A 1 173 ? 7.440 7.522 -9.984 1.00 93.88 173 ALA A CA 1
ATOM 1335 C C . ALA A 1 173 ? 7.656 8.755 -9.098 1.00 93.88 173 ALA A C 1
ATOM 1337 O O . ALA A 1 173 ? 7.367 8.703 -7.909 1.00 93.88 173 ALA A O 1
ATOM 1338 N N . GLU A 1 174 ? 8.080 9.882 -9.674 1.00 95.31 174 GLU A N 1
ATOM 1339 C CA . GLU A 1 174 ? 8.213 11.158 -8.968 1.00 95.31 174 GLU A CA 1
ATOM 1340 C C . GLU A 1 174 ? 6.868 11.636 -8.404 1.00 95.31 174 GLU A C 1
ATOM 1342 O O . GLU A 1 174 ? 6.764 11.927 -7.211 1.00 95.31 174 GLU A O 1
ATOM 1347 N N . ARG A 1 175 ? 5.804 11.636 -9.221 1.00 95.31 175 ARG A N 1
ATOM 1348 C CA . ARG A 1 175 ? 4.454 11.999 -8.751 1.00 95.31 175 ARG A CA 1
ATOM 1349 C C . ARG A 1 175 ? 3.953 11.055 -7.663 1.00 95.31 175 ARG A C 1
ATOM 1351 O O . ARG A 1 175 ? 3.325 11.502 -6.708 1.00 95.31 175 ARG A O 1
ATOM 1358 N N . VAL A 1 176 ? 4.222 9.760 -7.805 1.00 94.81 176 VAL A N 1
ATOM 1359 C CA . VAL A 1 176 ? 3.842 8.745 -6.818 1.00 94.81 176 VAL A CA 1
ATOM 1360 C C . VAL A 1 176 ? 4.602 8.937 -5.509 1.00 94.81 176 VAL A C 1
ATOM 1362 O O . VAL A 1 176 ? 3.987 8.880 -4.445 1.00 94.81 176 VAL A O 1
ATOM 1365 N N . ALA A 1 177 ? 5.907 9.203 -5.562 1.00 96.19 177 ALA A N 1
ATOM 1366 C CA . ALA A 1 177 ? 6.726 9.461 -4.384 1.00 96.19 177 ALA A CA 1
ATOM 1367 C C . ALA A 1 177 ? 6.276 10.732 -3.651 1.00 96.19 177 ALA A C 1
ATOM 1369 O O . ALA A 1 177 ? 6.134 10.706 -2.427 1.00 96.19 177 ALA A O 1
ATOM 1370 N N . GLU A 1 178 ? 5.983 11.811 -4.381 1.00 96.88 178 GLU A N 1
ATOM 1371 C CA . GLU A 1 178 ? 5.487 13.062 -3.797 1.00 96.88 178 GLU A CA 1
ATOM 1372 C C . GLU A 1 178 ? 4.096 12.890 -3.177 1.00 96.88 178 GLU A C 1
ATOM 1374 O O . GLU A 1 178 ? 3.868 13.263 -2.026 1.00 96.88 178 GLU A O 1
ATOM 1379 N N . TRP A 1 179 ? 3.176 12.235 -3.886 1.00 95.94 179 TRP A N 1
ATOM 1380 C CA . TRP A 1 179 ? 1.855 11.932 -3.341 1.00 95.94 179 TRP A CA 1
ATOM 1381 C C . TRP A 1 179 ? 1.950 11.054 -2.081 1.00 95.94 179 TRP A C 1
ATOM 1383 O O . TRP A 1 179 ? 1.324 11.353 -1.062 1.00 95.94 179 TRP A O 1
ATOM 1393 N N . THR A 1 180 ? 2.793 10.015 -2.105 1.00 96.31 180 THR A N 1
ATOM 1394 C CA . THR A 1 180 ? 3.000 9.116 -0.957 1.00 96.31 180 THR A CA 1
ATOM 1395 C C . THR A 1 180 ? 3.619 9.860 0.229 1.00 96.31 180 THR A C 1
ATOM 1397 O O . THR A 1 180 ? 3.249 9.605 1.377 1.00 96.31 180 THR A O 1
ATOM 1400 N N . ARG A 1 181 ? 4.516 10.825 -0.026 1.00 97.81 181 ARG A N 1
ATOM 1401 C CA . ARG A 1 181 ? 5.080 11.717 0.998 1.00 97.81 181 ARG A CA 1
ATOM 1402 C C . ARG A 1 181 ? 3.984 12.544 1.663 1.00 97.81 181 ARG A C 1
ATOM 1404 O O . ARG A 1 181 ? 3.912 12.557 2.889 1.00 97.81 181 ARG A O 1
ATOM 1411 N N . GLY A 1 182 ? 3.108 13.165 0.874 1.00 96.88 182 GLY A N 1
ATOM 1412 C CA . GLY A 1 182 ? 1.965 13.922 1.389 1.00 96.88 182 GLY A CA 1
ATOM 1413 C C . GLY A 1 182 ? 1.049 13.072 2.276 1.00 96.88 182 GLY A C 1
ATOM 1414 O O . GLY A 1 182 ? 0.691 13.492 3.377 1.00 96.88 182 GLY A O 1
ATOM 1415 N N . MET A 1 183 ? 0.738 11.842 1.850 1.00 95.06 183 MET A N 1
ATOM 1416 C CA . MET A 1 183 ? -0.065 10.904 2.647 1.00 95.06 183 MET A CA 1
ATOM 1417 C C . MET A 1 183 ? 0.615 10.523 3.967 1.00 95.06 183 MET A C 1
ATOM 1419 O O . MET A 1 183 ? -0.037 10.486 5.011 1.00 95.06 183 MET A O 1
ATOM 1423 N N . TYR A 1 184 ? 1.925 10.266 3.939 1.00 96.19 184 TYR A N 1
ATOM 1424 C CA . TYR A 1 184 ? 2.696 9.957 5.141 1.00 96.19 184 TYR A CA 1
ATOM 1425 C C . TYR A 1 184 ? 2.708 11.121 6.137 1.00 96.19 184 TYR A C 1
ATOM 1427 O O . TYR A 1 184 ? 2.414 10.911 7.315 1.00 96.19 184 TYR A O 1
ATOM 1435 N N . GLU A 1 185 ? 2.994 12.344 5.686 1.00 96.75 185 GLU A N 1
ATOM 1436 C CA . GLU A 1 185 ? 3.025 13.511 6.575 1.00 96.75 185 GLU A CA 1
ATOM 1437 C C . GLU A 1 185 ? 1.637 13.830 7.146 1.00 96.75 185 GLU A C 1
ATOM 1439 O O . GLU A 1 185 ? 1.513 14.129 8.335 1.00 96.75 185 GLU A O 1
ATOM 1444 N N . MET A 1 186 ? 0.575 13.667 6.353 1.00 95.19 186 MET A N 1
ATOM 1445 C CA . MET A 1 186 ? -0.799 13.809 6.836 1.00 95.19 186 MET A CA 1
ATOM 1446 C C . MET A 1 186 ? -1.140 12.781 7.924 1.00 95.19 186 MET A C 1
ATOM 1448 O O . MET A 1 186 ? -1.652 13.146 8.98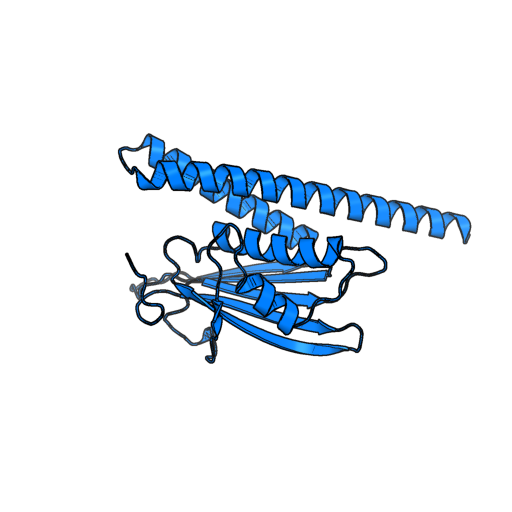5 1.00 95.19 186 MET A O 1
ATOM 1452 N N . ALA A 1 187 ? -0.821 11.502 7.703 1.00 93.19 187 ALA A N 1
ATOM 1453 C CA . ALA A 1 187 ? -1.043 10.457 8.700 1.00 93.19 187 ALA A CA 1
ATOM 1454 C C . ALA A 1 187 ? -0.226 10.704 9.976 1.00 93.19 187 ALA A C 1
ATOM 1456 O O . ALA A 1 187 ? -0.721 10.526 11.092 1.00 93.19 187 ALA A O 1
ATOM 1457 N N . ARG A 1 188 ? 1.024 11.154 9.824 1.00 94.81 188 ARG A N 1
ATOM 1458 C CA . ARG A 1 188 ? 1.914 11.493 10.937 1.00 94.81 188 ARG A CA 1
ATOM 1459 C C . ARG A 1 188 ? 1.369 12.657 11.761 1.00 94.81 188 ARG A C 1
ATOM 1461 O O . ARG A 1 188 ? 1.384 12.581 12.993 1.00 94.81 188 ARG A O 1
ATOM 1468 N N . ALA A 1 189 ? 0.872 13.706 11.108 1.00 93.00 189 ALA A N 1
ATOM 1469 C CA . ALA A 1 189 ? 0.252 14.846 11.773 1.00 93.00 189 ALA A CA 1
ATOM 1470 C C . ALA A 1 189 ? -0.999 14.420 12.559 1.00 93.00 189 ALA A C 1
ATOM 1472 O O . ALA A 1 189 ? -1.107 14.734 13.746 1.00 93.00 189 ALA A O 1
ATOM 1473 N N . ALA A 1 190 ? -1.884 13.626 11.944 1.00 90.25 190 ALA A N 1
ATOM 1474 C CA . ALA A 1 190 ? -3.079 13.093 12.598 1.00 90.25 190 ALA A CA 1
ATOM 1475 C C . ALA A 1 190 ? -2.735 12.236 13.830 1.00 90.25 190 ALA A C 1
ATOM 1477 O O . ALA A 1 190 ? -3.303 12.427 14.905 1.00 90.25 190 ALA A O 1
ATOM 1478 N N . HIS A 1 191 ? -1.748 11.342 13.715 1.00 88.62 191 HIS A N 1
ATOM 1479 C CA . HIS A 1 191 ? -1.304 10.510 14.835 1.00 88.62 191 HIS A CA 1
ATOM 1480 C C . HIS A 1 191 ? -0.710 11.342 15.982 1.00 88.62 191 HIS A C 1
ATOM 1482 O O . HIS A 1 191 ? -0.965 11.074 17.155 1.00 88.62 191 HIS A O 1
ATOM 1488 N N . THR A 1 192 ? 0.061 12.378 15.649 1.00 90.50 192 THR A N 1
ATOM 1489 C CA . THR A 1 192 ? 0.654 13.288 16.640 1.00 90.50 192 THR A CA 1
ATOM 1490 C C . THR A 1 192 ? -0.429 14.078 17.377 1.00 90.50 192 THR A C 1
ATOM 1492 O O . THR A 1 192 ? -0.384 14.186 18.603 1.00 90.50 192 THR A O 1
ATOM 1495 N N . ALA A 1 193 ? -1.434 14.576 16.649 1.00 88.75 193 ALA A N 1
ATOM 1496 C CA . ALA A 1 193 ? -2.570 15.289 17.223 1.00 88.75 193 ALA A CA 1
ATOM 1497 C C . ALA A 1 193 ? -3.399 14.399 18.165 1.00 88.75 193 ALA A C 1
ATOM 1499 O O . ALA A 1 193 ? -3.717 14.828 19.275 1.00 88.75 193 ALA A O 1
ATOM 1500 N N . ALA A 1 194 ? -3.677 13.151 17.771 1.00 86.12 194 ALA A N 1
ATOM 1501 C CA . ALA A 1 194 ? -4.397 12.187 18.605 1.00 86.12 194 ALA A CA 1
ATOM 1502 C C . ALA A 1 194 ? -3.656 11.909 19.923 1.00 86.12 194 ALA A C 1
ATOM 1504 O O . ALA A 1 194 ? -4.227 12.064 21.001 1.00 86.12 194 ALA A O 1
ATOM 1505 N N . ARG A 1 195 ? -2.345 11.631 19.859 1.00 86.88 195 ARG A N 1
ATOM 1506 C CA . ARG A 1 195 ? -1.528 11.412 21.065 1.00 86.88 195 ARG A CA 1
ATOM 1507 C C . ARG A 1 195 ? -1.487 12.629 21.989 1.00 86.88 195 ARG A C 1
ATOM 1509 O O . ARG A 1 195 ? -1.495 12.471 23.208 1.00 86.88 195 ARG A O 1
ATOM 1516 N N . ALA A 1 196 ? -1.438 13.836 21.429 1.00 87.62 196 ALA A N 1
ATOM 1517 C CA . ALA A 1 196 ? -1.487 15.062 22.219 1.00 87.62 196 ALA A CA 1
ATOM 1518 C C . ALA A 1 196 ? -2.851 15.249 22.904 1.00 87.62 196 ALA A C 1
ATOM 1520 O O . ALA A 1 196 ? -2.900 15.683 24.055 1.00 87.62 196 ALA A O 1
ATOM 1521 N N . ALA A 1 197 ? -3.952 14.911 22.227 1.00 87.12 197 ALA A N 1
ATOM 1522 C CA . ALA A 1 197 ? -5.291 14.945 22.811 1.00 87.12 197 ALA A CA 1
ATOM 1523 C C . ALA A 1 197 ? -5.439 13.928 23.955 1.00 87.12 197 ALA A C 1
ATOM 1525 O O . ALA A 1 197 ? -5.942 14.286 25.019 1.00 87.12 197 ALA A O 1
ATOM 1526 N N . ASP A 1 198 ? -4.934 12.705 23.782 1.00 86.25 198 ASP A N 1
ATOM 1527 C CA . ASP A 1 198 ? -4.927 11.672 24.827 1.00 86.25 198 ASP A CA 1
ATOM 1528 C C . ASP A 1 198 ? -4.139 12.113 26.062 1.00 86.25 198 ASP A C 1
ATOM 1530 O O . ASP A 1 198 ? -4.635 12.008 27.183 1.00 86.25 198 ASP A O 1
ATOM 1534 N N . ALA A 1 199 ? -2.948 12.687 25.863 1.00 87.75 199 ALA A N 1
ATOM 1535 C CA . ALA A 1 199 ? -2.137 13.217 26.955 1.00 87.75 199 ALA A CA 1
ATOM 1536 C C . ALA A 1 199 ? -2.854 14.347 27.714 1.00 87.75 199 ALA A C 1
ATOM 1538 O O . ALA A 1 199 ? -2.831 14.379 28.942 1.00 87.75 199 ALA A O 1
ATOM 1539 N N . ARG A 1 200 ? -3.540 15.255 27.002 1.00 89.81 200 ARG A N 1
ATOM 1540 C CA . ARG A 1 200 ? -4.351 16.305 27.640 1.00 89.81 200 ARG A CA 1
ATOM 1541 C C . ARG A 1 200 ? -5.505 15.712 28.440 1.00 89.81 200 ARG A C 1
ATOM 1543 O O . ARG A 1 200 ? -5.711 16.145 29.567 1.00 89.81 200 ARG A O 1
ATOM 1550 N N . ARG A 1 201 ? -6.233 14.731 27.893 1.00 88.44 201 ARG A N 1
ATOM 1551 C CA . ARG A 1 201 ? -7.333 14.056 28.605 1.00 88.44 201 ARG A CA 1
ATOM 1552 C C . ARG A 1 201 ? -6.839 13.403 29.895 1.00 88.44 201 ARG A C 1
ATOM 1554 O O . ARG A 1 201 ? -7.448 13.620 30.935 1.00 88.44 201 ARG A O 1
ATOM 1561 N N . ALA A 1 202 ? -5.701 12.710 29.840 1.00 88.31 202 ALA A N 1
ATOM 1562 C CA . ALA A 1 202 ? -5.093 12.073 31.007 1.00 88.31 202 ALA A CA 1
ATOM 1563 C C . ALA A 1 202 ? -4.737 13.074 32.124 1.00 88.31 202 ALA A C 1
ATOM 1565 O O . ALA A 1 202 ? -4.953 12.776 33.294 1.00 88.31 202 ALA A O 1
ATOM 1566 N N . LEU A 1 203 ? -4.253 14.272 31.769 1.00 88.56 203 LEU A N 1
ATOM 1567 C CA . LEU A 1 203 ? -3.925 15.334 32.731 1.00 88.56 203 LEU A CA 1
ATOM 1568 C C . LEU A 1 203 ? -5.152 15.990 33.385 1.00 88.56 203 LEU A C 1
ATOM 1570 O O . LEU A 1 203 ? -5.023 16.544 34.467 1.00 88.56 203 LEU A O 1
ATOM 1574 N N . HIS A 1 204 ? -6.322 15.973 32.736 1.00 79.88 204 HIS A N 1
ATOM 1575 C CA . HIS A 1 204 ? -7.559 16.540 33.301 1.00 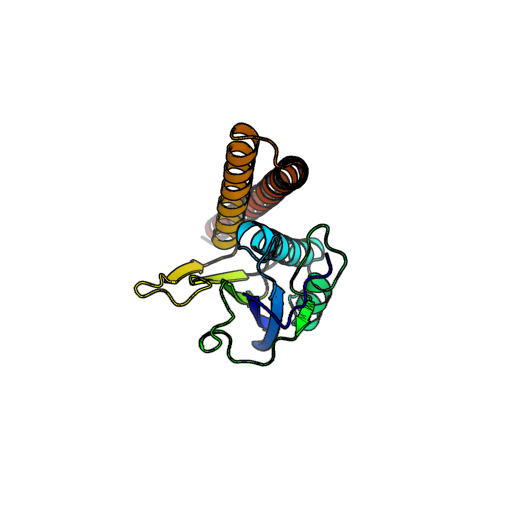79.88 204 HIS A CA 1
ATOM 1576 C C . HIS A 1 204 ? -8.358 15.518 34.126 1.00 79.88 204 HIS A C 1
ATOM 1578 O O . HIS A 1 204 ? -9.315 15.891 34.798 1.00 79.88 204 HIS A O 1
ATOM 1584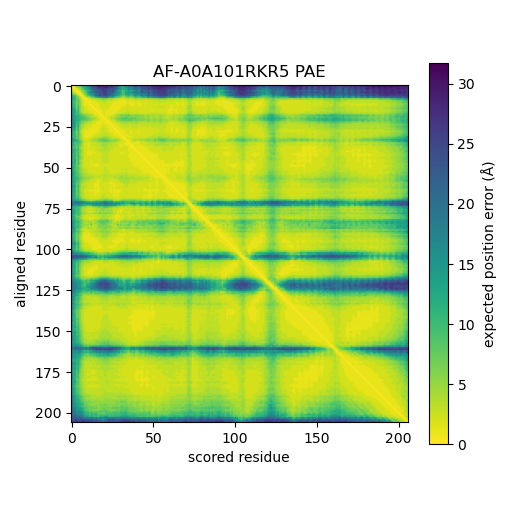 N N . SER A 1 205 ? -7.998 14.233 34.049 1.00 71.75 205 SER A N 1
ATOM 1585 C CA . SER A 1 205 ? -8.597 13.149 34.839 1.00 71.75 205 SER A CA 1
ATOM 1586 C C . SER A 1 205 ? -7.867 12.852 36.158 1.00 71.75 205 SER A C 1
ATOM 1588 O O . SER A 1 205 ? -8.292 11.957 36.885 1.00 71.75 205 SER A O 1
ATOM 1590 N N . THR A 1 206 ? -6.775 13.568 36.444 1.00 56.53 206 THR A N 1
ATOM 1591 C CA . THR A 1 206 ? -5.983 13.517 37.689 1.00 56.53 206 THR A CA 1
ATOM 1592 C C . THR A 1 206 ? -6.197 14.771 38.512 1.00 56.53 206 THR A C 1
ATOM 1594 O O . THR A 1 206 ? -6.354 14.635 39.743 1.00 56.53 206 THR A O 1
#

Solvent-accessible surface area (backbone atoms only — not comparable to full-atom values): 10942 Å² total; per-residue (Å²): 134,87,80,57,77,88,68,68,41,23,16,35,42,36,38,41,26,31,36,93,88,66,51,75,38,74,42,42,24,27,36,42,26,78,88,45,32,39,67,42,49,43,34,47,55,53,47,50,50,45,46,54,29,38,76,69,71,44,76,60,42,49,65,59,50,51,50,54,38,57,42,94,54,99,57,76,57,43,59,44,79,44,95,67,66,62,96,76,42,84,44,46,25,23,38,42,42,35,42,37,35,56,38,65,92,95,40,58,41,38,30,31,36,38,43,36,42,37,56,70,55,96,51,103,77,62,56,72,50,80,47,78,31,76,39,41,69,44,43,36,51,50,27,28,53,33,14,44,50,48,24,51,54,27,51,52,48,51,74,74,47,97,45,74,68,35,54,57,50,24,61,49,28,46,54,49,23,52,51,35,44,54,53,36,52,51,53,50,50,53,54,52,52,50,54,53,51,52,53,52,52,57,65,75,76,108

Secondary structure (DSSP, 8-state):
----TTSS-EEEEEEEEE-TTS-EEEEEEEEE-TTT-SHHHHHHHHHHHHHHHHHHTPPP-HHHHHHHHHS--SS----EE--S-GGG-TTEEEEEEEEEEPPSTTPPPEEEEEEEEE-SS--TT--EEEEEEESHHHHHHHHHHHHHHHHHHHHHHHHHS--HHHHHHHHHHHHHHHHHHHHHHHHHHHHHHHHHHHHHHHHH--

Nearest PDB structures (foldseek):
  5by8-assembly1_A  TM=3.638E-01  e=5.670E-01  Aspergillus nidulans FGSC A4
  2gs4-assembly1_A  TM=5.039E-01  e=9.853E+00  Escherichia coli
  1z4a-assembly1_E  TM=3.169E-01  e=4.690E+00  Thermotoga maritima MSB8